Protein AF-A0A968X5B7-F1 (afdb_monomer)

Structure (mmCIF, N/CA/C/O backbone):
data_AF-A0A968X5B7-F1
#
_entry.id   AF-A0A968X5B7-F1
#
loop_
_atom_site.group_PDB
_atom_site.id
_atom_site.type_symbol
_atom_site.label_atom_id
_atom_site.label_alt_id
_atom_site.label_comp_id
_atom_site.label_asym_id
_atom_site.label_entity_id
_atom_site.label_seq_id
_atom_site.pdbx_PDB_ins_code
_atom_site.Cartn_x
_atom_site.Cartn_y
_atom_site.Cartn_z
_atom_site.occupancy
_atom_site.B_iso_or_equiv
_atom_site.auth_seq_id
_atom_site.auth_comp_id
_atom_site.auth_asym_id
_atom_site.auth_atom_id
_atom_site.pdbx_PDB_model_num
ATOM 1 N N . MET A 1 1 ? -40.288 17.376 30.573 1.00 52.19 1 MET A N 1
ATOM 2 C CA . MET A 1 1 ? -39.671 16.621 29.461 1.00 52.19 1 MET A CA 1
ATOM 3 C C . MET A 1 1 ? -39.099 15.339 30.041 1.00 52.19 1 MET A C 1
ATOM 5 O O . MET A 1 1 ? -38.470 15.444 31.090 1.00 52.19 1 MET A O 1
ATOM 9 N N . PRO A 1 2 ? -39.352 14.155 29.459 1.00 56.12 2 PRO A N 1
ATOM 10 C CA . PRO A 1 2 ? -38.734 12.926 29.944 1.00 56.12 2 PRO A CA 1
ATOM 11 C C . PRO A 1 2 ? -37.211 13.054 29.821 1.00 56.12 2 PRO A C 1
ATOM 13 O O . PRO A 1 2 ? -36.697 13.477 28.786 1.00 56.12 2 PRO A O 1
ATOM 16 N N . THR A 1 3 ? -36.492 12.759 30.900 1.00 62.78 3 THR A N 1
ATOM 17 C CA . THR A 1 3 ? -35.029 12.709 30.896 1.00 62.78 3 THR A CA 1
ATOM 18 C C . THR A 1 3 ? -34.593 11.556 30.004 1.00 62.78 3 THR A C 1
ATOM 20 O O . THR A 1 3 ? -34.987 10.417 30.261 1.00 62.78 3 THR A O 1
ATOM 23 N N . MET A 1 4 ? -33.805 11.836 28.963 1.00 72.44 4 MET A N 1
ATOM 24 C CA . MET A 1 4 ? -33.223 10.772 28.147 1.00 72.44 4 MET A CA 1
ATOM 25 C C . MET A 1 4 ? -32.357 9.863 29.032 1.00 72.44 4 MET A C 1
ATOM 27 O O . MET A 1 4 ? -31.651 10.370 29.913 1.00 72.44 4 MET A O 1
ATOM 31 N N . PRO A 1 5 ? -32.429 8.533 28.848 1.00 84.38 5 PRO A N 1
ATOM 32 C CA . PRO A 1 5 ? -31.590 7.609 29.592 1.00 84.38 5 PRO A CA 1
ATOM 33 C C . PRO A 1 5 ? -30.115 7.934 29.340 1.00 84.38 5 PRO A C 1
ATOM 35 O O . PRO A 1 5 ? -29.692 8.207 28.211 1.00 84.38 5 PRO A O 1
ATOM 38 N N . LYS A 1 6 ? -29.345 7.955 30.430 1.00 92.00 6 LYS A N 1
ATOM 39 C CA . LYS A 1 6 ? -27.908 8.213 30.410 1.00 92.00 6 LYS A CA 1
ATOM 40 C C . LYS A 1 6 ? -27.149 6.932 30.679 1.00 92.00 6 LYS A C 1
ATOM 42 O O . LYS A 1 6 ? -27.431 6.234 31.650 1.00 92.00 6 LYS A O 1
ATOM 47 N N . SER A 1 7 ? -26.126 6.699 29.873 1.00 94.12 7 SER A N 1
ATOM 48 C CA . SER A 1 7 ? -25.264 5.529 29.966 1.00 94.12 7 SER A CA 1
ATOM 49 C C . SER A 1 7 ? -23.800 5.952 30.046 1.00 94.12 7 SER A C 1
ATOM 51 O O . SER A 1 7 ? -23.413 7.046 29.627 1.00 94.12 7 SER A O 1
ATOM 53 N N . ARG A 1 8 ? -22.970 5.098 30.650 1.00 96.69 8 ARG A N 1
ATOM 54 C CA . ARG A 1 8 ? -21.526 5.342 30.746 1.00 96.69 8 ARG A CA 1
ATOM 55 C C . ARG A 1 8 ? -20.895 5.273 29.361 1.00 96.69 8 ARG A C 1
ATOM 57 O O . ARG A 1 8 ? -21.259 4.401 28.575 1.00 96.69 8 ARG A O 1
ATOM 64 N N . LEU A 1 9 ? -19.914 6.133 29.094 1.00 96.62 9 LEU A N 1
ATOM 65 C CA . LEU A 1 9 ? -19.218 6.167 27.808 1.00 96.62 9 LEU A CA 1
ATOM 66 C C . LEU A 1 9 ? -18.618 4.803 27.425 1.00 96.62 9 LEU A C 1
ATOM 68 O O . LEU A 1 9 ? -18.789 4.375 26.288 1.00 96.62 9 LEU A O 1
ATOM 72 N N . ASP A 1 10 ? -17.984 4.094 28.367 1.00 96.38 10 ASP A N 1
ATOM 73 C CA . ASP A 1 10 ? -17.425 2.755 28.123 1.00 96.38 10 ASP A CA 1
ATOM 74 C C . ASP A 1 10 ? -18.477 1.722 27.693 1.00 96.38 10 ASP A C 1
ATOM 76 O O . ASP A 1 10 ? -18.207 0.903 26.819 1.00 96.38 10 ASP A O 1
ATOM 80 N N . LEU A 1 11 ? -19.683 1.783 28.259 1.00 96.56 11 LEU A N 1
ATOM 81 C CA . LEU A 1 11 ? -20.798 0.920 27.867 1.00 96.56 11 LEU A CA 1
ATOM 82 C C . LEU A 1 11 ? -21.433 1.357 26.544 1.00 96.56 11 LEU A C 1
ATOM 84 O O . LEU A 1 11 ? -21.789 0.495 25.749 1.00 96.56 11 LEU A O 1
ATOM 88 N N . LEU A 1 12 ? -21.529 2.667 26.287 1.00 96.00 12 LEU A N 1
ATOM 89 C CA . LEU A 1 12 ? -22.032 3.209 25.020 1.00 96.00 12 LEU A CA 1
ATOM 90 C C . LEU A 1 12 ? -21.152 2.808 23.832 1.00 96.00 12 LEU A C 1
ATOM 92 O O . LEU A 1 12 ? -21.671 2.491 22.768 1.00 96.00 12 LEU A O 1
ATOM 96 N N . LEU A 1 13 ? -19.827 2.795 24.003 1.00 93.88 13 LEU A N 1
ATOM 97 C CA . LEU A 1 13 ? -18.901 2.337 22.964 1.00 93.88 13 LEU A CA 1
ATOM 98 C C . LEU A 1 13 ? -19.135 0.863 22.609 1.00 93.88 13 LEU A C 1
ATOM 100 O O . LEU A 1 13 ? -19.155 0.519 21.433 1.00 93.88 13 LEU A O 1
ATOM 104 N N . VAL A 1 14 ? -19.360 0.004 23.605 1.00 94.31 14 VAL A N 1
ATOM 105 C CA . VAL A 1 14 ? -19.620 -1.427 23.377 1.00 94.31 14 VAL A CA 1
ATOM 106 C C . VAL A 1 14 ? -21.015 -1.656 22.796 1.00 94.31 14 VAL A C 1
ATOM 108 O O . VAL A 1 14 ? -21.154 -2.370 21.807 1.00 94.31 14 VAL A O 1
ATOM 111 N N . SER A 1 15 ? -22.054 -1.029 23.360 1.00 93.94 15 SER A N 1
ATOM 112 C CA . SER A 1 15 ? -23.438 -1.221 22.902 1.00 93.94 15 SER A CA 1
ATOM 113 C C . SER A 1 15 ? -23.660 -0.730 21.472 1.00 93.94 15 SER A C 1
ATOM 115 O O . SER A 1 15 ? -24.491 -1.283 20.757 1.00 93.94 15 SER A O 1
ATOM 117 N N . ARG A 1 16 ? -22.882 0.268 21.034 1.00 92.50 16 ARG A N 1
ATOM 118 C CA . ARG A 1 16 ? -22.879 0.784 19.659 1.00 92.50 16 ARG A CA 1
ATOM 119 C C . ARG A 1 16 ? -21.836 0.131 18.751 1.00 92.50 16 ARG A C 1
ATOM 121 O O . ARG A 1 16 ? -21.616 0.632 17.654 1.00 92.50 16 ARG A O 1
ATOM 128 N N . GLN A 1 17 ? -21.179 -0.943 19.197 1.00 88.25 17 GLN A N 1
ATOM 129 C CA . GLN A 1 17 ? -20.166 -1.674 18.419 1.00 88.25 17 GLN A CA 1
ATOM 130 C C . GLN A 1 17 ? -18.975 -0.800 17.968 1.00 88.25 17 GLN A C 1
ATOM 132 O O . GLN A 1 17 ? -18.297 -1.099 16.992 1.00 88.25 17 GLN A O 1
ATOM 137 N N . LEU A 1 18 ? -18.695 0.280 18.701 1.00 87.31 18 LEU A N 1
ATOM 138 C CA . LEU A 1 18 ? -17.524 1.143 18.511 1.00 87.31 18 LEU A CA 1
ATOM 139 C C . LEU A 1 18 ? -16.286 0.616 19.261 1.00 87.31 18 LEU A C 1
ATOM 141 O O . LEU A 1 18 ? -15.184 1.130 19.080 1.00 87.31 18 LEU A O 1
ATOM 145 N N . ALA A 1 19 ? -16.466 -0.389 20.122 1.00 87.25 19 ALA A N 1
ATOM 146 C CA . ALA A 1 19 ? -15.410 -1.113 20.815 1.00 87.25 19 ALA A CA 1
ATOM 147 C C . ALA A 1 19 ? -15.814 -2.581 21.025 1.00 87.25 19 ALA A C 1
ATOM 149 O O . ALA A 1 19 ? -16.956 -2.866 21.374 1.00 87.25 19 ALA A O 1
ATOM 150 N N . GLU A 1 20 ? -14.861 -3.502 20.871 1.00 78.56 20 GLU A N 1
ATOM 151 C CA . GLU A 1 20 ? -15.096 -4.955 20.962 1.00 78.56 20 GLU A CA 1
ATOM 152 C C . GLU A 1 20 ? -15.374 -5.445 22.390 1.00 78.56 20 GLU A C 1
ATOM 154 O O . GLU A 1 20 ? -16.012 -6.471 22.607 1.00 78.56 20 GLU A O 1
ATOM 159 N N . SER A 1 21 ? -14.880 -4.716 23.389 1.00 90.62 21 SER A N 1
ATOM 160 C CA . SER A 1 21 ? -15.082 -5.032 24.798 1.00 90.62 21 SER A CA 1
ATOM 161 C C . SER A 1 21 ? -15.040 -3.769 25.645 1.00 90.62 21 SER A C 1
ATOM 163 O O . SER A 1 21 ? -14.543 -2.719 25.224 1.00 90.62 21 SER A O 1
ATOM 165 N N . ARG A 1 22 ? -15.535 -3.872 26.881 1.00 94.62 22 ARG A N 1
ATOM 166 C CA . ARG A 1 22 ? -15.502 -2.753 27.828 1.00 94.62 22 ARG A CA 1
ATOM 167 C C . ARG A 1 22 ? -14.069 -2.321 28.148 1.00 94.62 22 ARG A C 1
ATOM 169 O O . ARG A 1 22 ? -13.808 -1.125 28.235 1.00 94.62 22 ARG A O 1
ATOM 176 N N . ASP A 1 23 ? -13.141 -3.264 28.279 1.00 92.69 23 ASP A N 1
ATOM 177 C CA . ASP A 1 23 ? -11.732 -2.961 28.558 1.00 92.69 23 ASP A CA 1
ATOM 178 C C . ASP A 1 23 ? -11.063 -2.257 27.373 1.00 92.69 23 ASP A C 1
ATOM 180 O O . ASP A 1 23 ? -10.303 -1.302 27.560 1.00 92.69 23 ASP A O 1
ATOM 184 N N . TRP A 1 24 ? -11.402 -2.669 26.147 1.00 84.12 24 TRP A N 1
ATOM 185 C CA . TRP A 1 24 ? -10.972 -1.980 24.933 1.00 84.12 24 TRP A CA 1
ATOM 186 C C . TRP A 1 24 ? -11.520 -0.550 24.876 1.00 84.12 24 TRP A C 1
ATOM 188 O O . TRP A 1 24 ? -10.755 0.397 24.706 1.00 84.12 24 TRP A O 1
ATOM 198 N N . ALA A 1 25 ? -12.817 -0.365 25.143 1.00 92.44 25 ALA A N 1
ATOM 199 C CA . ALA A 1 25 ? -13.438 0.956 25.221 1.00 92.44 25 ALA A CA 1
ATOM 200 C C . ALA A 1 25 ? -12.727 1.868 26.234 1.00 92.44 25 ALA A C 1
ATOM 202 O O . ALA A 1 25 ? -12.410 3.018 25.933 1.00 92.44 25 ALA A O 1
ATOM 203 N N . GLN A 1 26 ? -12.418 1.358 27.430 1.00 95.25 26 GLN A N 1
ATOM 204 C CA . GLN A 1 26 ? -11.699 2.124 28.450 1.00 95.25 26 GLN A CA 1
ATOM 205 C C . GLN A 1 26 ? -10.288 2.525 28.006 1.00 95.25 26 GLN A C 1
ATOM 207 O O . GLN A 1 26 ? -9.854 3.631 28.337 1.00 95.25 26 GLN A O 1
ATOM 212 N N . ARG A 1 27 ? -9.583 1.660 27.265 1.00 89.50 27 ARG A N 1
ATOM 213 C CA . ARG A 1 27 ? -8.279 1.982 26.667 1.00 89.50 27 ARG A CA 1
ATOM 214 C C . ARG A 1 27 ? -8.387 3.130 25.669 1.00 89.50 27 ARG A C 1
ATOM 216 O O . ARG A 1 27 ? -7.672 4.110 25.845 1.00 89.50 27 ARG A O 1
ATOM 223 N N . LEU A 1 28 ? -9.311 3.048 24.710 1.00 89.75 28 LEU A N 1
ATOM 224 C CA . LEU A 1 28 ? -9.528 4.086 23.691 1.00 89.75 28 LEU A CA 1
ATOM 225 C C . LEU A 1 28 ? -9.823 5.454 24.331 1.00 89.75 28 LEU A C 1
ATOM 227 O O . LEU A 1 28 ? -9.230 6.472 23.978 1.00 89.75 28 LEU A O 1
ATOM 231 N N . ILE A 1 29 ? -10.705 5.479 25.335 1.00 94.25 29 ILE A N 1
ATOM 232 C CA . ILE A 1 29 ? -11.063 6.707 26.063 1.00 94.25 29 ILE A CA 1
ATOM 233 C C . ILE A 1 29 ? -9.835 7.298 26.767 1.00 94.25 29 ILE A C 1
ATOM 235 O O . ILE A 1 29 ? -9.563 8.490 26.658 1.00 94.25 29 ILE A O 1
ATOM 239 N N . ARG A 1 30 ? -9.066 6.469 27.484 1.00 92.75 30 ARG A N 1
ATOM 240 C CA . ARG A 1 30 ? -7.861 6.919 28.204 1.00 92.75 30 ARG A CA 1
ATOM 241 C C . ARG A 1 30 ? -6.737 7.350 27.261 1.00 92.75 30 ARG A C 1
ATOM 243 O O . ARG A 1 30 ? -5.955 8.217 27.635 1.00 92.75 30 ARG A O 1
ATOM 250 N N . ALA A 1 31 ? -6.674 6.774 26.063 1.00 88.38 31 ALA A N 1
ATOM 251 C CA . ALA A 1 31 ? -5.742 7.159 25.008 1.00 88.38 31 ALA A CA 1
ATOM 252 C C . ALA A 1 31 ? -6.123 8.486 24.322 1.00 88.38 31 ALA A C 1
ATOM 254 O O . ALA A 1 31 ? -5.361 8.993 23.505 1.00 88.38 31 ALA A O 1
ATOM 255 N N . GLY A 1 32 ? -7.281 9.074 24.654 1.00 90.44 32 GLY A N 1
ATOM 256 C CA . GLY A 1 32 ? -7.770 10.297 24.013 1.00 90.44 32 GLY A CA 1
ATOM 257 C C . GLY A 1 32 ? -8.309 10.068 22.599 1.00 90.44 32 GLY A C 1
ATOM 258 O O . GLY A 1 32 ? -8.496 11.021 21.844 1.00 90.44 32 GLY A O 1
ATOM 259 N N . GLU A 1 33 ? -8.582 8.813 22.245 1.00 91.44 33 GLU A N 1
ATOM 260 C CA . GLU A 1 33 ? -9.067 8.409 20.925 1.00 91.44 33 GLU A CA 1
ATOM 261 C C . GLU A 1 33 ? -10.587 8.557 20.801 1.00 91.44 33 GLU A C 1
ATOM 263 O O . GLU A 1 33 ? -11.127 8.455 19.709 1.00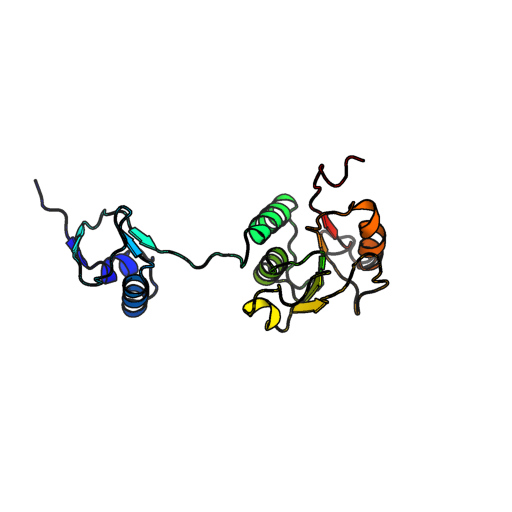 91.44 33 GLU A O 1
ATOM 268 N N . VAL A 1 34 ? -11.304 8.845 21.890 1.00 94.06 34 VAL A N 1
ATOM 269 C CA . VAL A 1 34 ? -12.763 9.016 21.868 1.00 94.06 34 VAL A CA 1
ATOM 270 C C . VAL A 1 34 ? -13.142 10.485 22.006 1.00 94.06 34 VAL A C 1
ATOM 272 O O . VAL A 1 34 ? -12.778 11.156 22.977 1.00 94.06 34 VAL A O 1
ATOM 275 N N . ARG A 1 35 ? -13.937 10.975 21.051 1.00 94.81 35 ARG A N 1
ATOM 276 C CA . ARG A 1 35 ? -14.576 12.291 21.085 1.00 94.81 35 ARG A CA 1
ATOM 277 C C . ARG A 1 35 ? -16.080 12.153 21.257 1.00 94.81 35 ARG A C 1
ATOM 279 O O . ARG A 1 35 ? -16.707 11.341 20.586 1.00 94.81 35 ARG A O 1
ATOM 286 N N . VAL A 1 36 ? -16.657 12.980 22.119 1.00 94.62 36 VAL A N 1
ATOM 287 C CA . VAL A 1 36 ? -18.106 13.102 22.298 1.00 94.62 36 VAL A CA 1
ATOM 288 C C . VAL A 1 36 ? -18.492 14.543 21.995 1.00 94.62 36 VAL A C 1
ATOM 290 O O . VAL A 1 36 ? -17.935 15.459 22.602 1.00 94.62 36 VAL A O 1
ATOM 293 N N . SER A 1 37 ? -19.376 14.751 21.016 1.00 91.94 37 SER A N 1
ATOM 294 C CA . SER A 1 37 ? -19.739 16.089 20.508 1.00 91.94 37 SER A CA 1
ATOM 295 C C . SER A 1 37 ? -18.511 16.973 20.215 1.00 91.94 37 SER A C 1
ATOM 297 O O . SER A 1 37 ? -18.421 18.123 20.643 1.00 91.94 37 SER A O 1
ATOM 299 N N . GLY A 1 38 ? -17.508 16.397 19.545 1.00 88.88 38 GLY A N 1
ATOM 300 C CA . GLY A 1 38 ? -16.267 17.081 19.165 1.00 88.88 38 GLY A CA 1
ATOM 301 C C . GLY A 1 38 ? -15.210 17.234 20.270 1.00 88.88 38 GLY A C 1
ATOM 302 O O . GLY A 1 38 ? -14.078 17.601 19.959 1.00 88.88 38 GLY A O 1
ATOM 303 N N . GLN A 1 39 ? -15.510 16.908 21.532 1.00 92.56 39 GLN A N 1
ATOM 304 C CA . GLN A 1 39 ? -14.559 17.026 22.645 1.00 92.56 39 GLN A CA 1
ATOM 305 C C . GLN A 1 39 ? -13.933 15.684 23.016 1.00 92.56 39 GLN A C 1
ATOM 307 O O . GLN A 1 39 ? -14.641 14.693 23.170 1.00 92.56 39 GLN A O 1
ATOM 312 N N . VAL A 1 40 ? -12.614 15.655 23.220 1.00 93.81 40 VAL A N 1
ATOM 313 C CA . VAL A 1 40 ? -11.914 14.467 23.734 1.00 93.81 40 VAL A CA 1
ATOM 314 C C . VAL A 1 40 ? -12.338 14.211 25.180 1.00 93.81 40 VAL A C 1
ATOM 316 O O . VAL A 1 40 ? -12.263 15.106 26.024 1.00 93.81 40 VAL A O 1
ATOM 319 N N . ILE A 1 41 ? -12.772 12.986 25.478 1.00 95.06 41 ILE A N 1
ATOM 320 C CA . ILE A 1 41 ? -13.199 12.582 26.821 1.00 95.06 41 ILE A CA 1
ATOM 321 C C . ILE A 1 41 ? -12.191 11.592 27.396 1.00 95.06 41 ILE A C 1
ATOM 323 O O . ILE A 1 41 ? -11.916 10.575 26.779 1.00 95.06 41 ILE A O 1
ATOM 327 N N . ALA A 1 42 ? -11.692 11.855 28.606 1.00 92.44 42 ALA A N 1
ATOM 328 C CA . ALA A 1 42 ? -10.714 10.997 29.289 1.00 92.44 42 ALA A CA 1
ATOM 329 C C . ALA A 1 42 ? -11.320 10.108 30.397 1.00 92.44 42 ALA A C 1
ATOM 331 O O . ALA A 1 42 ? -10.612 9.328 31.031 1.00 92.44 42 ALA A O 1
ATOM 332 N N . GLN A 1 43 ? -12.624 10.235 30.673 1.00 96.50 43 GLN A N 1
ATOM 333 C CA . GLN A 1 43 ? -13.310 9.552 31.777 1.00 96.50 43 GLN A CA 1
ATOM 334 C C . GLN A 1 43 ? -14.268 8.467 31.259 1.00 96.50 43 GLN A C 1
ATOM 336 O O . GLN A 1 43 ? -15.374 8.797 30.827 1.00 96.50 43 GLN A O 1
ATOM 341 N N . PRO A 1 44 ? -13.918 7.169 31.364 1.00 94.94 44 PRO A N 1
ATOM 342 C CA . PRO A 1 44 ? -14.758 6.091 30.841 1.00 94.94 44 PRO A CA 1
ATOM 343 C C . PRO A 1 44 ? -16.138 5.972 31.488 1.00 94.94 44 PRO A C 1
ATOM 345 O O . PRO A 1 44 ? -17.105 5.577 30.847 1.00 94.94 44 PRO A O 1
ATOM 348 N N . ALA A 1 45 ? -16.226 6.326 32.770 1.00 96.19 45 ALA A N 1
ATOM 349 C CA . ALA A 1 45 ? -17.453 6.268 33.554 1.00 96.19 45 ALA A CA 1
ATOM 350 C C . ALA A 1 45 ? -18.369 7.488 33.369 1.00 96.19 45 ALA A C 1
ATOM 352 O O . ALA A 1 45 ? -19.435 7.530 33.982 1.00 96.19 45 ALA A O 1
ATOM 353 N N . LYS A 1 46 ? -17.957 8.492 32.582 1.00 96.62 46 LYS A N 1
ATOM 354 C CA . LYS A 1 46 ? -18.748 9.709 32.387 1.00 96.62 46 LYS A CA 1
ATOM 355 C C . LYS A 1 46 ? -20.059 9.359 31.681 1.00 96.62 46 LYS A C 1
ATOM 357 O O . LYS A 1 46 ? -20.066 8.583 30.725 1.00 96.62 46 LYS A O 1
ATOM 362 N N . LEU A 1 47 ? -21.155 9.903 32.202 1.00 96.25 47 LEU A N 1
ATOM 363 C CA . LEU A 1 47 ? -22.505 9.644 31.718 1.00 96.25 47 LEU A CA 1
ATOM 364 C C . LEU A 1 47 ? -22.850 10.583 30.564 1.00 96.25 47 LEU A C 1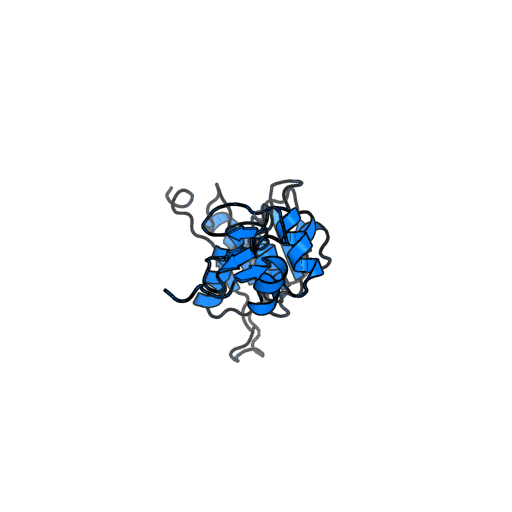
ATOM 366 O O . LEU A 1 47 ? -22.669 11.797 30.682 1.00 96.25 47 LEU A O 1
ATOM 370 N N . PHE A 1 48 ? -23.397 10.018 29.494 1.00 95.19 48 PHE A N 1
ATOM 371 C CA . PHE A 1 48 ? -23.919 10.756 28.350 1.00 95.19 48 PHE A CA 1
ATOM 372 C C . PHE A 1 48 ? -25.289 10.221 27.945 1.00 95.19 48 PHE A C 1
ATOM 374 O O . PHE A 1 48 ? -25.626 9.079 28.257 1.00 95.19 48 PHE A O 1
ATOM 381 N N . ASP A 1 49 ? -26.063 11.050 27.250 1.00 94.50 49 ASP A N 1
ATOM 382 C CA . ASP A 1 49 ? -27.340 10.632 26.677 1.00 94.50 49 ASP A CA 1
ATOM 383 C C . ASP A 1 49 ? -27.113 9.547 25.613 1.00 94.50 49 ASP A C 1
ATOM 385 O O . ASP A 1 49 ? -26.154 9.606 24.838 1.00 94.50 49 ASP A O 1
ATOM 389 N N . GLU A 1 50 ? -28.011 8.566 25.536 1.00 89.75 50 GLU A N 1
ATOM 390 C CA . GLU A 1 50 ? -27.894 7.448 24.587 1.00 89.75 50 GLU A CA 1
ATOM 391 C C . GLU A 1 50 ? -27.893 7.859 23.111 1.00 89.75 50 GLU A C 1
ATOM 393 O O . GLU A 1 50 ? -27.443 7.074 22.280 1.00 89.75 50 GLU A O 1
ATOM 398 N N . GLY A 1 51 ? -28.326 9.078 22.779 1.00 87.88 51 GLY A N 1
ATOM 399 C CA . GLY A 1 51 ? -28.275 9.648 21.428 1.00 87.88 51 GLY A CA 1
ATOM 400 C C . GLY A 1 51 ? -27.050 10.523 21.135 1.00 87.88 51 GLY A C 1
ATOM 401 O O . GLY A 1 51 ? -26.955 11.059 20.037 1.00 87.88 51 GLY A O 1
ATOM 402 N N . VAL A 1 52 ? -26.121 10.706 22.086 1.00 94.31 52 VAL A N 1
ATOM 403 C CA . VAL A 1 52 ? -24.980 11.620 21.893 1.00 94.31 52 VAL A CA 1
ATOM 404 C C . VAL A 1 52 ? -24.092 11.172 20.727 1.00 94.31 52 VAL A C 1
ATOM 406 O O . VAL A 1 52 ? -23.869 9.974 20.546 1.00 94.31 52 VAL A O 1
ATOM 409 N N . GLU A 1 53 ? -23.544 12.111 19.961 1.00 93.31 53 GLU A N 1
ATOM 410 C CA . GLU A 1 53 ? -22.558 11.816 18.918 1.00 93.31 53 GLU A CA 1
ATOM 411 C C . GLU A 1 53 ? -21.230 11.363 19.546 1.00 93.31 53 GLU A C 1
ATOM 413 O O . GLU A 1 53 ? -20.655 12.072 20.376 1.00 93.31 53 GLU A O 1
ATOM 418 N N . ILE A 1 54 ? -20.740 10.188 19.139 1.00 94.25 54 ILE A N 1
ATOM 419 C CA . ILE A 1 54 ? -19.469 9.608 19.592 1.00 94.25 54 ILE A CA 1
ATOM 420 C C . ILE A 1 54 ? -18.632 9.272 18.361 1.00 94.25 54 ILE A C 1
ATOM 422 O O . ILE A 1 54 ? -19.103 8.572 17.469 1.00 94.25 54 ILE A O 1
ATOM 426 N N . VAL A 1 55 ? -17.381 9.726 18.348 1.00 92.00 55 VAL A N 1
ATOM 427 C CA . VAL A 1 55 ? -16.388 9.409 17.318 1.00 92.00 55 VAL A CA 1
ATOM 428 C C . VAL A 1 55 ? -15.201 8.731 17.987 1.00 92.00 55 VAL A C 1
ATOM 430 O O . VAL A 1 55 ? -14.626 9.274 18.929 1.00 92.00 55 VAL A O 1
ATOM 433 N N . VAL A 1 56 ? -14.822 7.555 17.494 1.00 89.12 56 VAL A N 1
ATOM 434 C CA . VAL A 1 56 ? -13.596 6.855 17.897 1.00 89.12 56 VAL A CA 1
ATOM 435 C C . VAL A 1 56 ? -12.559 7.053 16.802 1.00 89.12 56 VAL A C 1
ATOM 437 O O . VAL A 1 56 ? -12.833 6.790 15.633 1.00 89.12 56 VAL A O 1
ATOM 440 N N . ALA A 1 57 ? -11.375 7.527 17.169 1.00 82.56 57 ALA A N 1
ATOM 441 C CA . ALA A 1 57 ? -10.228 7.595 16.288 1.00 82.56 57 ALA A CA 1
ATOM 442 C C . ALA A 1 57 ? -9.821 6.163 15.943 1.00 82.56 57 ALA A C 1
ATOM 444 O O . ALA A 1 57 ? -9.279 5.438 16.770 1.00 82.56 57 ALA A O 1
ATOM 445 N N . GLN A 1 58 ? -10.134 5.738 14.724 1.00 71.12 58 GLN A N 1
ATOM 446 C CA . GLN A 1 58 ? -9.633 4.475 14.211 1.00 71.12 58 GLN A CA 1
ATOM 447 C C . GLN A 1 58 ? -8.208 4.678 13.692 1.00 71.12 58 GLN A C 1
ATOM 449 O O . GLN A 1 58 ? -7.909 5.746 13.137 1.00 71.12 58 GLN A O 1
ATOM 454 N N . PRO A 1 59 ? -7.325 3.674 13.835 1.00 69.06 59 PRO A N 1
ATOM 455 C CA . PRO A 1 59 ? -6.058 3.701 13.129 1.00 69.06 59 PRO A CA 1
ATOM 456 C C . PRO A 1 59 ? -6.336 3.883 11.629 1.00 69.06 59 PRO A C 1
ATOM 458 O O . PRO A 1 59 ? -7.299 3.313 11.105 1.00 69.06 59 PRO A O 1
ATOM 461 N N . PRO A 1 60 ? -5.537 4.700 10.926 1.00 78.00 60 PRO A N 1
ATOM 462 C CA . PRO A 1 60 ? -5.741 4.907 9.505 1.00 78.00 60 PRO A CA 1
ATOM 463 C C . PRO A 1 60 ? -5.652 3.560 8.783 1.00 78.00 60 PRO A C 1
ATOM 465 O O . PRO A 1 60 ? -4.736 2.778 9.038 1.00 78.00 60 PRO A O 1
ATOM 468 N N . LYS A 1 61 ? -6.603 3.307 7.875 1.00 88.12 61 LYS A N 1
ATOM 469 C CA . LYS A 1 61 ? -6.673 2.063 7.093 1.00 88.12 61 LYS A CA 1
ATOM 470 C C . LYS A 1 61 ? -5.341 1.737 6.418 1.00 88.12 61 LYS A C 1
ATOM 472 O O . LYS A 1 61 ? -4.933 0.585 6.416 1.00 88.1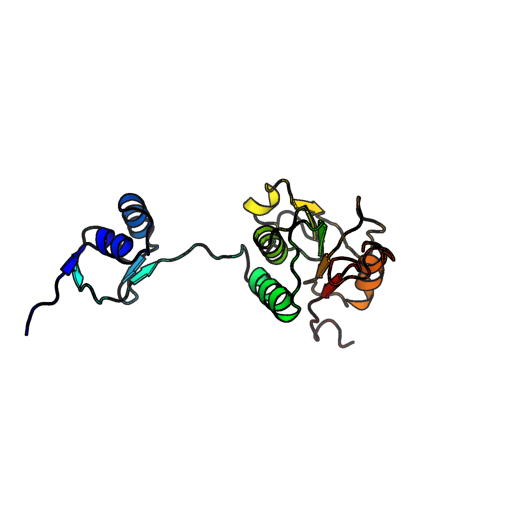2 61 L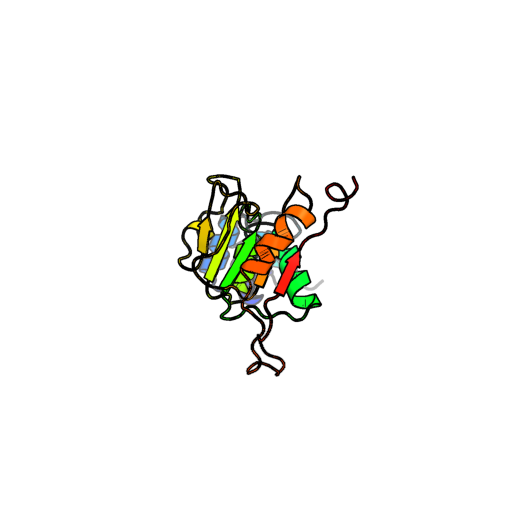YS A O 1
ATOM 477 N N . TYR A 1 62 ? -4.657 2.755 5.898 1.00 94.69 62 TYR A N 1
ATOM 478 C CA . TYR A 1 62 ? -3.358 2.630 5.244 1.00 94.69 62 TYR A CA 1
ATOM 479 C C . TYR A 1 62 ? -2.300 3.489 5.938 1.00 94.69 62 TYR A C 1
ATOM 481 O O . TYR A 1 62 ? -2.608 4.582 6.420 1.00 94.69 62 TYR A O 1
ATOM 489 N N . VAL A 1 63 ? -1.033 3.061 5.901 1.00 90.50 63 VAL A N 1
ATOM 490 C CA . VAL A 1 63 ? 0.107 3.835 6.447 1.00 90.50 63 VAL A CA 1
ATOM 491 C C . VAL A 1 63 ? 0.282 5.224 5.816 1.00 90.50 63 VAL A C 1
ATOM 493 O O . VAL A 1 63 ? 0.960 6.084 6.376 1.00 90.50 63 VAL A O 1
ATOM 496 N N . SER A 1 64 ? -0.307 5.468 4.642 1.00 90.88 64 SER A N 1
ATOM 497 C CA . SER A 1 64 ? -0.354 6.791 4.022 1.00 90.88 64 SER A CA 1
ATOM 498 C C . SER A 1 64 ? -1.601 6.969 3.159 1.00 90.88 64 SER A C 1
ATOM 500 O O . SER A 1 64 ? -2.234 6.005 2.727 1.00 90.88 64 SER A O 1
ATOM 502 N N . ARG A 1 65 ? -1.922 8.229 2.831 1.00 87.88 65 ARG A N 1
ATOM 503 C CA . ARG A 1 65 ? -3.036 8.573 1.928 1.00 87.88 65 ARG A CA 1
ATOM 504 C C . ARG A 1 65 ? -2.900 7.959 0.531 1.00 87.88 65 ARG A C 1
ATOM 506 O O . ARG A 1 65 ? -3.900 7.858 -0.170 1.00 87.88 65 ARG A O 1
ATOM 513 N N . GLY A 1 66 ? -1.691 7.545 0.135 1.00 91.19 66 GLY A N 1
ATOM 514 C CA . GLY A 1 66 ? -1.459 6.839 -1.123 1.00 91.19 66 GLY A CA 1
ATOM 515 C C . GLY A 1 66 ? -2.329 5.588 -1.250 1.00 91.19 66 GLY A C 1
ATOM 516 O O . GLY A 1 66 ? -2.908 5.376 -2.307 1.00 91.19 66 GLY A O 1
ATOM 517 N N . GLY A 1 67 ? -2.527 4.826 -0.169 1.00 95.69 67 GLY A N 1
ATOM 518 C CA . GLY A 1 67 ? -3.305 3.582 -0.226 1.00 95.69 67 GLY A CA 1
ATOM 519 C C . GLY A 1 67 ? -4.736 3.765 -0.738 1.00 95.69 67 GLY A C 1
ATOM 520 O O . GLY A 1 67 ? -5.212 2.946 -1.515 1.00 95.69 67 GLY A O 1
ATOM 521 N N . PHE A 1 68 ? -5.386 4.890 -0.422 1.00 95.56 68 PHE A N 1
ATOM 522 C CA . PHE A 1 68 ? -6.728 5.193 -0.934 1.00 95.56 68 PHE A CA 1
ATOM 523 C C . PHE A 1 68 ? -6.759 5.452 -2.445 1.00 95.56 68 PHE A C 1
ATOM 525 O O . PHE A 1 68 ? -7.766 5.169 -3.086 1.00 95.56 68 PHE A O 1
ATOM 532 N N . LYS A 1 69 ? -5.668 5.969 -3.030 1.00 96.12 69 LYS A N 1
ATOM 533 C CA . LYS A 1 69 ? -5.585 6.153 -4.487 1.00 96.12 69 LYS A CA 1
ATOM 534 C C . LYS A 1 69 ? -5.563 4.801 -5.194 1.00 96.12 69 LYS A C 1
ATOM 536 O O . LYS A 1 69 ? -6.266 4.624 -6.182 1.00 96.12 69 LYS A O 1
ATOM 541 N N . LEU A 1 70 ? -4.748 3.871 -4.688 1.00 98.00 70 LEU A N 1
ATOM 542 C CA . LEU A 1 70 ? -4.642 2.542 -5.276 1.00 98.00 70 LEU A CA 1
ATOM 543 C C . LEU A 1 70 ? -5.924 1.741 -5.060 1.00 98.00 70 LEU A C 1
ATOM 545 O O . LEU A 1 70 ? -6.398 1.122 -5.999 1.00 98.00 70 LEU A O 1
ATOM 549 N N . GLU A 1 71 ? -6.516 1.811 -3.870 1.00 97.69 71 GLU A N 1
ATOM 550 C CA . GLU A 1 71 ? -7.825 1.216 -3.589 1.00 97.69 71 GLU A CA 1
ATOM 551 C C . GLU A 1 71 ? -8.876 1.653 -4.614 1.00 97.69 71 GLU A C 1
ATOM 553 O O . GLU A 1 71 ? -9.487 0.804 -5.256 1.00 97.69 71 GLU A O 1
ATOM 558 N N . ALA A 1 72 ? -9.022 2.963 -4.831 1.00 97.06 72 ALA A N 1
ATOM 559 C CA . ALA A 1 72 ? -9.970 3.481 -5.810 1.00 97.06 72 ALA A CA 1
ATOM 560 C C . ALA A 1 72 ? -9.678 2.979 -7.235 1.00 97.06 72 ALA A C 1
ATOM 562 O O . ALA A 1 72 ? -10.610 2.701 -7.984 1.00 97.06 72 ALA A O 1
ATOM 563 N N . ALA A 1 73 ? -8.402 2.846 -7.613 1.00 94.75 73 ALA A N 1
ATOM 564 C CA . ALA A 1 73 ? -8.012 2.326 -8.921 1.00 94.75 73 ALA A CA 1
ATOM 565 C C . ALA A 1 73 ? -8.307 0.824 -9.072 1.00 94.75 73 ALA A C 1
ATOM 567 O O . ALA A 1 73 ? -8.842 0.415 -10.098 1.00 94.75 73 ALA A O 1
ATOM 568 N N . LEU A 1 74 ? -7.997 0.008 -8.060 1.00 94.06 74 LEU A N 1
ATOM 569 C CA . LEU A 1 74 ? -8.301 -1.427 -8.058 1.00 94.06 74 LEU A CA 1
ATOM 570 C C . LEU A 1 74 ? -9.808 -1.667 -8.177 1.00 94.06 74 LEU A C 1
ATOM 572 O O . LEU A 1 74 ? -10.232 -2.474 -9.002 1.00 94.06 74 LEU A O 1
ATOM 576 N N . ASP A 1 75 ? -10.607 -0.915 -7.416 1.00 94.06 75 ASP A N 1
ATOM 577 C CA . ASP A 1 75 ? -12.066 -1.015 -7.452 1.00 94.06 75 ASP A CA 1
ATOM 578 C C . ASP A 1 75 ? -12.623 -0.549 -8.812 1.00 94.06 75 ASP A C 1
ATOM 580 O O . ASP A 1 75 ? -13.451 -1.234 -9.409 1.00 94.06 75 ASP A O 1
ATOM 584 N N . ALA A 1 76 ? -12.138 0.577 -9.349 1.00 93.00 76 ALA A N 1
ATOM 585 C CA . ALA A 1 76 ? -12.602 1.114 -10.632 1.00 93.00 76 ALA A CA 1
ATOM 586 C C . ALA A 1 76 ? -12.239 0.227 -11.833 1.00 93.00 76 ALA A C 1
ATOM 588 O O . ALA A 1 76 ? -13.002 0.159 -12.797 1.00 93.00 76 ALA A O 1
ATOM 589 N 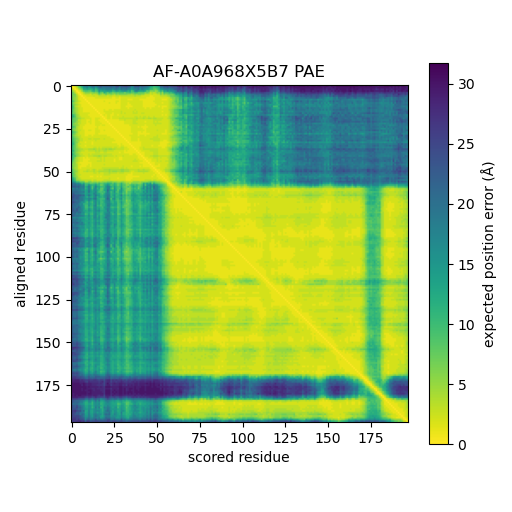N . PHE A 1 77 ? -11.086 -0.444 -11.788 1.00 88.56 77 PHE A N 1
ATOM 590 C CA . PHE A 1 77 ? -10.630 -1.342 -12.851 1.00 88.56 77 PHE A CA 1
ATOM 591 C C . PHE A 1 77 ? -11.026 -2.805 -12.625 1.00 88.56 77 PHE A C 1
ATOM 593 O O . PHE A 1 77 ? -10.679 -3.646 -13.451 1.00 88.56 77 PHE A O 1
ATOM 600 N N . ALA A 1 78 ? -11.744 -3.107 -11.537 1.00 90.50 78 ALA A N 1
ATOM 601 C CA . ALA A 1 78 ? -12.121 -4.462 -11.137 1.00 90.50 78 ALA A CA 1
ATOM 602 C C . ALA A 1 78 ? -10.919 -5.429 -11.075 1.00 90.50 78 ALA A C 1
ATOM 604 O O . ALA A 1 78 ? -10.990 -6.568 -11.535 1.00 90.50 78 ALA A O 1
ATOM 605 N N . ILE A 1 79 ? -9.798 -4.963 -10.515 1.00 88.94 79 ILE A N 1
ATOM 606 C CA . ILE A 1 79 ? -8.572 -5.753 -10.356 1.00 88.94 79 ILE A CA 1
ATOM 607 C C . ILE A 1 79 ? -8.521 -6.327 -8.940 1.00 88.94 79 ILE A C 1
ATOM 609 O O . ILE A 1 79 ? -8.454 -5.581 -7.963 1.00 88.94 79 ILE A O 1
ATOM 613 N N . ASP A 1 80 ? -8.478 -7.655 -8.840 1.00 91.94 80 ASP A N 1
ATOM 614 C CA . ASP A 1 80 ? -8.267 -8.381 -7.586 1.00 91.94 80 ASP A CA 1
ATOM 615 C C . ASP A 1 80 ? -6.835 -8.948 -7.526 1.00 91.94 80 ASP A C 1
ATOM 617 O O . ASP A 1 80 ? -6.538 -9.916 -8.228 1.00 91.94 80 ASP A O 1
ATOM 621 N N . PRO A 1 81 ? -5.930 -8.374 -6.706 1.00 94.00 81 PRO A N 1
ATOM 622 C CA . PRO A 1 81 ? -4.549 -8.834 -6.598 1.00 94.00 81 PRO A CA 1
ATOM 623 C C . PRO A 1 81 ? -4.377 -10.038 -5.657 1.00 94.00 81 PRO A C 1
ATOM 625 O O . PRO A 1 81 ? -3.244 -10.370 -5.292 1.00 94.00 81 PRO A O 1
ATOM 628 N N . THR A 1 82 ? -5.461 -10.681 -5.215 1.00 94.56 82 THR A N 1
ATOM 629 C CA . THR A 1 82 ? -5.393 -11.811 -4.285 1.00 94.56 82 THR A CA 1
ATOM 630 C C . THR A 1 82 ? -4.500 -12.931 -4.825 1.00 94.56 82 THR A C 1
ATOM 632 O O . THR A 1 82 ? -4.685 -13.446 -5.926 1.00 94.56 82 THR A O 1
ATOM 635 N N . GLY A 1 83 ? -3.503 -13.326 -4.030 1.00 93.88 83 GLY A N 1
ATOM 636 C CA . GLY A 1 83 ? -2.545 -14.372 -4.388 1.00 93.88 83 GLY A CA 1
ATOM 637 C C . GLY A 1 83 ? -1.456 -13.936 -5.375 1.00 93.88 83 GLY A C 1
ATOM 638 O O . GLY A 1 83 ? -0.583 -14.738 -5.700 1.00 93.88 83 GLY A O 1
ATOM 639 N N . TRP A 1 84 ? -1.461 -12.686 -5.845 1.00 94.38 84 TRP A N 1
ATOM 640 C CA . TRP A 1 84 ? -0.525 -12.228 -6.869 1.00 94.38 84 TRP A CA 1
ATOM 641 C C . TRP A 1 84 ? 0.817 -11.774 -6.297 1.00 94.38 84 TRP A C 1
ATOM 643 O O . TRP A 1 84 ? 0.917 -11.228 -5.194 1.00 94.38 84 TRP A O 1
ATOM 653 N N . VAL A 1 85 ? 1.856 -11.939 -7.113 1.00 96.25 85 VAL A N 1
ATOM 654 C CA . VAL A 1 85 ? 3.142 -11.249 -6.957 1.00 96.25 85 VAL A CA 1
ATOM 655 C C . VAL A 1 85 ? 3.038 -9.879 -7.621 1.00 96.25 85 VAL A C 1
ATOM 657 O O . VAL A 1 85 ? 2.705 -9.800 -8.805 1.00 96.25 85 VAL A O 1
ATOM 660 N N . CYS A 1 86 ? 3.321 -8.814 -6.876 1.00 97.75 86 CYS A N 1
ATOM 661 C CA . CYS A 1 86 ? 3.190 -7.431 -7.326 1.00 97.75 86 CYS A CA 1
ATOM 662 C C . CYS A 1 86 ? 4.514 -6.657 -7.212 1.00 97.75 86 CYS A C 1
ATOM 664 O O . CYS A 1 86 ? 5.404 -7.038 -6.450 1.00 97.75 86 CYS A O 1
ATOM 666 N N . ALA A 1 87 ? 4.624 -5.529 -7.915 1.00 98.31 87 ALA A N 1
ATOM 667 C CA . ALA A 1 87 ? 5.673 -4.531 -7.695 1.00 98.31 87 ALA A CA 1
ATOM 668 C C . ALA A 1 87 ? 5.067 -3.152 -7.403 1.00 98.31 87 ALA A C 1
ATOM 670 O O . ALA A 1 87 ? 4.146 -2.724 -8.093 1.00 98.31 87 ALA A O 1
ATOM 671 N N . ASP A 1 88 ? 5.604 -2.455 -6.403 1.00 98.50 88 ASP A N 1
ATOM 672 C CA . ASP A 1 88 ? 5.253 -1.079 -6.036 1.00 98.50 88 ASP A CA 1
ATOM 673 C C . ASP A 1 88 ? 6.444 -0.160 -6.342 1.00 98.50 88 ASP A C 1
ATOM 675 O O . ASP A 1 88 ? 7.457 -0.176 -5.638 1.00 98.50 88 ASP A O 1
ATOM 679 N N . VAL A 1 89 ? 6.353 0.590 -7.443 1.00 98.06 89 VAL A N 1
ATOM 680 C CA . VAL A 1 89 ? 7.422 1.464 -7.941 1.00 98.06 89 VAL A CA 1
ATOM 681 C C . VAL A 1 89 ? 7.223 2.883 -7.418 1.00 98.06 89 VAL A C 1
ATOM 683 O O . VAL A 1 89 ? 6.257 3.566 -7.768 1.00 98.06 89 VAL A O 1
ATOM 686 N N . GLY A 1 90 ? 8.185 3.355 -6.625 1.00 96.62 90 GLY A N 1
ATOM 687 C CA . GLY A 1 90 ? 8.035 4.583 -5.843 1.00 96.62 90 GLY A CA 1
ATOM 688 C C . GLY A 1 90 ? 7.263 4.336 -4.547 1.00 96.62 90 GLY A C 1
ATOM 689 O O . GLY A 1 90 ? 6.416 5.145 -4.170 1.00 96.62 90 GLY A O 1
ATOM 690 N N . SER A 1 91 ? 7.536 3.201 -3.893 1.00 96.69 91 SER A N 1
ATOM 691 C CA . SER A 1 91 ? 6.775 2.713 -2.735 1.00 96.69 91 SER A CA 1
ATOM 692 C C . SER A 1 91 ? 6.725 3.682 -1.542 1.00 96.69 91 SER A C 1
ATOM 694 O O . SER A 1 91 ? 5.775 3.654 -0.754 1.00 96.69 91 SER A O 1
ATOM 696 N N . SER A 1 92 ? 7.685 4.603 -1.423 1.00 96.19 92 SER A N 1
ATOM 697 C CA . SER A 1 92 ? 7.730 5.663 -0.417 1.00 96.19 92 SER A CA 1
ATOM 698 C C . SER A 1 92 ? 7.530 5.123 1.012 1.00 96.19 92 SER A C 1
ATOM 700 O O . SER A 1 92 ? 8.201 4.185 1.438 1.00 96.19 92 SER A O 1
ATOM 702 N N . THR A 1 93 ? 6.600 5.694 1.781 1.00 95.94 93 THR A N 1
ATOM 703 C CA . THR A 1 93 ? 6.243 5.196 3.118 1.00 95.94 93 THR A CA 1
ATOM 704 C C . THR A 1 93 ? 5.436 3.893 3.102 1.00 95.94 93 THR A C 1
ATOM 706 O O . THR A 1 93 ? 5.248 3.297 4.163 1.00 95.94 93 THR A O 1
ATOM 709 N N . GLY A 1 94 ? 4.990 3.435 1.925 1.00 97.00 94 GLY A N 1
ATOM 710 C CA . GLY A 1 94 ? 4.340 2.142 1.710 1.00 97.00 94 GLY A CA 1
ATOM 711 C C . GLY A 1 94 ? 2.820 2.180 1.574 1.00 97.00 94 GLY A C 1
ATOM 712 O O . GLY A 1 94 ? 2.165 1.179 1.834 1.00 97.00 94 GLY A O 1
ATOM 713 N N . GLY A 1 95 ? 2.221 3.313 1.191 1.00 97.38 95 GLY A N 1
ATOM 714 C CA . GLY A 1 95 ? 0.758 3.420 1.070 1.00 97.38 95 GLY A CA 1
ATOM 715 C C . GLY A 1 95 ? 0.150 2.428 0.069 1.00 97.38 95 GLY A C 1
ATOM 716 O O . GLY A 1 95 ? -0.850 1.785 0.376 1.00 97.38 95 GLY A O 1
ATOM 717 N N . PHE A 1 96 ? 0.763 2.292 -1.110 1.00 98.50 96 PHE A N 1
ATOM 718 C CA . PHE A 1 96 ? 0.335 1.341 -2.142 1.00 98.50 96 PHE A CA 1
ATOM 719 C C . PHE A 1 96 ? 0.641 -0.099 -1.716 1.00 98.50 96 PHE A C 1
ATOM 721 O O . PHE A 1 96 ? -0.245 -0.947 -1.767 1.00 98.50 96 PHE A O 1
ATOM 728 N N . THR A 1 97 ? 1.847 -0.348 -1.199 1.00 98.62 97 THR A N 1
ATOM 729 C CA . THR A 1 97 ? 2.235 -1.630 -0.590 1.00 98.62 97 THR A CA 1
ATOM 730 C C . THR A 1 97 ? 1.221 -2.113 0.461 1.00 98.62 97 THR A C 1
ATOM 732 O O . THR A 1 97 ? 0.760 -3.247 0.383 1.00 98.62 97 THR A O 1
ATOM 735 N N . ASP A 1 98 ? 0.815 -1.271 1.416 1.00 98.31 98 ASP A N 1
ATOM 736 C CA . ASP A 1 98 ? -0.172 -1.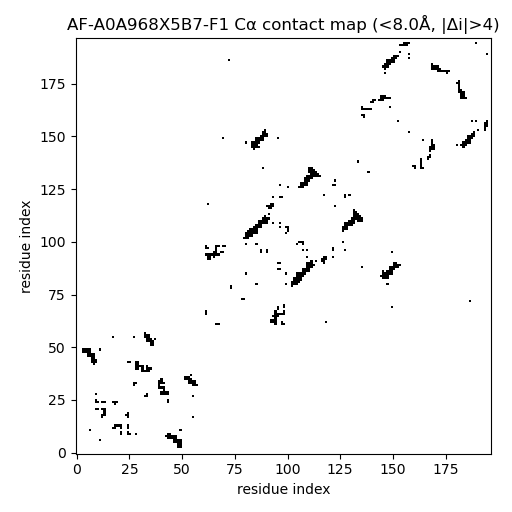632 2.449 1.00 98.31 98 ASP A CA 1
ATOM 737 C C . ASP A 1 98 ? -1.541 -1.964 1.840 1.00 98.31 98 ASP A C 1
ATOM 739 O O . ASP A 1 98 ? -2.181 -2.935 2.238 1.00 98.31 98 ASP A O 1
ATOM 743 N N . CYS A 1 99 ? -1.967 -1.205 0.825 1.00 98.50 99 CYS A N 1
ATOM 744 C CA . CYS A 1 99 ? -3.196 -1.490 0.088 1.00 98.50 99 CYS A CA 1
ATOM 745 C C . CYS A 1 99 ? -3.148 -2.861 -0.599 1.00 98.50 99 CYS A C 1
ATOM 747 O O . CYS A 1 99 ? -4.060 -3.662 -0.407 1.00 98.50 99 CYS A O 1
ATOM 749 N N . LEU A 1 100 ? -2.062 -3.184 -1.307 1.00 98.44 100 LEU A N 1
ATOM 750 C CA . LEU A 1 100 ? -1.876 -4.497 -1.934 1.00 98.44 100 LEU A CA 1
ATOM 751 C C . LEU A 1 100 ? -1.871 -5.639 -0.906 1.00 98.44 100 LEU A C 1
ATOM 753 O O . LEU A 1 100 ? -2.528 -6.656 -1.126 1.00 98.44 100 LEU A O 1
ATOM 757 N N . LEU A 1 101 ? -1.188 -5.475 0.236 1.00 98.50 101 LEU A N 1
ATOM 758 C CA . LEU A 1 101 ? -1.172 -6.489 1.302 1.00 98.50 101 LEU A CA 1
ATOM 759 C C . LEU A 1 101 ? -2.567 -6.741 1.878 1.00 98.50 101 LEU A C 1
ATOM 761 O O . LEU A 1 101 ? -2.918 -7.893 2.141 1.00 98.50 101 LEU A O 1
ATOM 765 N N . GLN A 1 102 ? -3.342 -5.676 2.102 1.00 97.94 102 GLN A N 1
ATOM 766 C CA . GLN A 1 102 ? -4.712 -5.768 2.613 1.00 97.94 102 GLN A CA 1
ATOM 767 C C . GLN A 1 102 ? -5.682 -6.342 1.578 1.00 97.94 102 GLN A C 1
ATOM 769 O O . GLN A 1 102 ? -6.651 -6.994 1.955 1.00 97.94 102 GLN A O 1
ATOM 774 N N . ARG A 1 103 ? -5.399 -6.152 0.285 1.00 97.25 103 ARG A N 1
ATOM 775 C CA . ARG A 1 103 ? -6.134 -6.741 -0.844 1.00 97.25 103 A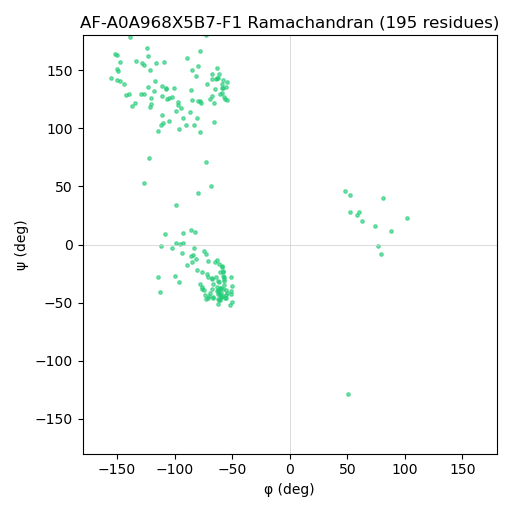RG A CA 1
ATOM 776 C C . ARG A 1 103 ? -5.646 -8.147 -1.220 1.00 97.25 103 ARG A C 1
ATOM 778 O O . ARG A 1 103 ? -6.017 -8.657 -2.264 1.00 97.25 103 ARG A O 1
ATOM 785 N N . GLY A 1 104 ? -4.834 -8.786 -0.375 1.00 96.81 104 GLY A N 1
ATOM 786 C CA . GLY A 1 104 ? -4.509 -10.207 -0.508 1.00 96.81 104 GLY A CA 1
ATOM 787 C C . GLY A 1 104 ? -3.318 -10.539 -1.407 1.00 96.81 104 GLY A C 1
ATOM 788 O O . GLY A 1 104 ? -3.114 -11.719 -1.694 1.00 96.81 104 GLY A O 1
ATOM 789 N N . ALA A 1 105 ? -2.507 -9.560 -1.825 1.00 97.69 105 ALA A N 1
ATOM 790 C CA . ALA A 1 105 ? -1.279 -9.842 -2.569 1.00 97.69 105 ALA A CA 1
ATOM 791 C C . ALA A 1 105 ? -0.366 -10.805 -1.785 1.00 97.69 105 ALA A C 1
ATOM 793 O O . ALA A 1 105 ? -0.150 -10.655 -0.576 1.00 97.69 105 ALA A O 1
ATOM 794 N N . ALA A 1 106 ? 0.178 -11.804 -2.483 1.00 97.31 106 ALA A N 1
ATOM 795 C CA . ALA A 1 106 ? 1.023 -12.833 -1.882 1.00 97.31 106 ALA A CA 1
ATOM 796 C C . ALA A 1 106 ? 2.450 -12.335 -1.622 1.00 97.31 106 ALA A C 1
ATOM 798 O O . ALA A 1 106 ? 3.082 -12.754 -0.653 1.00 97.31 106 ALA A O 1
ATOM 799 N N . LYS A 1 107 ? 2.959 -11.453 -2.488 1.00 98.44 107 LYS A N 1
ATOM 800 C CA . LYS A 1 107 ? 4.314 -10.896 -2.409 1.00 98.44 107 LYS A CA 1
ATOM 801 C C . LYS A 1 107 ? 4.372 -9.541 -3.105 1.00 98.44 107 LYS A C 1
ATOM 803 O O . LYS A 1 107 ? 3.722 -9.355 -4.131 1.00 98.44 107 LYS A O 1
ATOM 808 N N . ILE A 1 108 ? 5.153 -8.607 -2.568 1.00 98.69 108 ILE A N 1
ATOM 809 C CA . ILE A 1 108 ? 5.306 -7.255 -3.113 1.00 98.69 108 ILE A CA 1
ATOM 810 C C . ILE A 1 108 ? 6.785 -6.878 -3.151 1.00 98.69 108 ILE A C 1
ATOM 812 O O . ILE A 1 108 ? 7.437 -6.818 -2.111 1.00 98.69 108 ILE A O 1
ATOM 816 N N . TYR A 1 109 ? 7.298 -6.559 -4.337 1.00 98.50 109 TYR A N 1
ATOM 817 C CA . TYR A 1 109 ? 8.582 -5.879 -4.498 1.00 98.50 109 TYR A CA 1
ATOM 818 C C . TYR A 1 109 ? 8.378 -4.373 -4.334 1.00 98.50 109 TYR A C 1
ATOM 820 O O . TYR A 1 109 ? 7.879 -3.709 -5.241 1.00 98.50 109 TYR A O 1
ATOM 828 N N . ALA A 1 110 ? 8.742 -3.833 -3.173 1.00 98.31 110 ALA A N 1
ATOM 829 C CA . ALA A 1 110 ? 8.628 -2.408 -2.878 1.00 98.31 110 ALA A CA 1
ATOM 830 C C . ALA A 1 110 ? 9.925 -1.696 -3.284 1.00 98.31 110 ALA A C 1
ATOM 832 O O . ALA A 1 110 ? 10.944 -1.812 -2.599 1.00 98.31 110 ALA A O 1
ATOM 833 N N . ILE A 1 111 ? 9.901 -1.001 -4.422 1.00 98.06 111 ILE A N 1
ATOM 834 C CA . ILE A 1 111 ? 11.078 -0.407 -5.064 1.00 98.06 111 ILE A CA 1
ATOM 835 C C . ILE A 1 111 ? 11.056 1.100 -4.835 1.00 98.06 111 ILE A C 1
ATOM 837 O O . ILE A 1 111 ? 10.074 1.774 -5.160 1.00 98.06 111 ILE A O 1
ATOM 841 N N . ASP A 1 112 ? 12.139 1.647 -4.289 1.00 97.56 112 ASP A N 1
ATOM 842 C CA . ASP A 1 112 ? 12.264 3.087 -4.081 1.00 97.56 112 ASP A CA 1
ATOM 843 C C . ASP A 1 112 ? 13.717 3.567 -4.176 1.00 97.56 112 ASP A C 1
ATOM 845 O O . ASP A 1 112 ? 14.663 2.861 -3.815 1.00 97.56 112 ASP A O 1
ATOM 849 N N . VAL A 1 113 ? 13.895 4.808 -4.629 1.00 96.06 113 VAL A N 1
ATOM 850 C CA . VAL A 1 113 ? 15.201 5.482 -4.656 1.00 96.06 113 VAL A CA 1
ATOM 851 C C . VAL A 1 113 ? 15.629 5.966 -3.267 1.00 96.06 113 VAL A C 1
ATOM 853 O O . VAL A 1 113 ? 16.819 6.147 -3.019 1.00 96.06 113 VAL A O 1
ATOM 856 N N . GLY A 1 114 ? 14.673 6.174 -2.360 1.00 92.50 114 GLY A N 1
ATOM 857 C CA . GLY A 1 114 ? 14.888 6.586 -0.981 1.00 92.50 114 GLY A CA 1
ATOM 858 C C . GLY A 1 114 ? 15.462 5.483 -0.091 1.00 92.50 114 GLY A C 1
ATOM 859 O O . GLY A 1 114 ? 15.758 4.364 -0.515 1.00 92.50 114 GLY A O 1
ATOM 860 N N . THR A 1 115 ? 15.678 5.817 1.181 1.00 90.94 115 THR A N 1
ATOM 861 C CA . THR A 1 115 ? 16.225 4.899 2.191 1.00 90.94 115 THR A CA 1
ATOM 862 C C . THR A 1 115 ? 15.582 5.171 3.543 1.00 90.94 115 THR A C 1
ATOM 864 O O . THR A 1 115 ? 15.439 6.326 3.932 1.00 90.94 115 THR A O 1
ATOM 867 N N . HIS A 1 116 ? 15.233 4.114 4.273 1.00 90.69 116 HIS A N 1
ATOM 868 C CA . HIS A 1 116 ? 14.640 4.160 5.611 1.00 90.69 116 HIS A CA 1
ATOM 869 C C . HIS A 1 116 ? 13.298 4.902 5.695 1.00 90.69 116 HIS A C 1
ATOM 871 O O . HIS A 1 116 ? 12.936 5.411 6.751 1.00 90.69 116 HIS A O 1
ATOM 877 N N . ILE A 1 117 ? 12.537 4.923 4.597 1.00 93.25 117 ILE A N 1
ATOM 878 C CA . ILE A 1 117 ? 11.246 5.627 4.525 1.00 93.25 117 ILE A CA 1
ATOM 879 C C . ILE A 1 117 ? 10.032 4.704 4.691 1.00 93.25 117 ILE A C 1
ATOM 881 O O . ILE A 1 117 ? 8.996 5.151 5.180 1.00 93.25 117 ILE A O 1
ATOM 885 N N . MET A 1 118 ? 10.160 3.421 4.333 1.00 96.56 118 MET A N 1
ATOM 886 C CA . MET A 1 118 ? 9.090 2.426 4.471 1.00 96.56 118 MET A CA 1
ATOM 887 C C . MET A 1 118 ? 8.646 2.293 5.933 1.00 96.56 118 MET A C 1
ATOM 889 O O . MET A 1 118 ? 9.486 2.090 6.818 1.00 96.56 118 MET A O 1
ATOM 893 N N . HIS A 1 119 ? 7.333 2.349 6.177 1.00 94.75 119 HIS A N 1
ATOM 894 C CA . HIS A 1 119 ? 6.763 2.223 7.516 1.00 94.75 119 HIS A CA 1
ATOM 895 C C . HIS A 1 119 ? 7.166 0.895 8.183 1.00 94.75 119 HIS A C 1
ATOM 897 O O . HIS A 1 119 ? 7.189 -0.158 7.542 1.00 94.75 119 HIS A O 1
ATOM 903 N N . TRP A 1 120 ? 7.439 0.930 9.493 1.00 91.81 120 TRP A N 1
ATOM 904 C CA . TRP A 1 120 ? 8.017 -0.198 10.236 1.00 91.81 120 TRP A CA 1
ATOM 905 C C . TRP A 1 120 ? 7.216 -1.500 10.079 1.00 91.81 120 TRP A C 1
ATOM 907 O O . TRP A 1 120 ? 7.806 -2.558 9.884 1.00 91.81 120 TRP A O 1
ATOM 917 N N . LYS A 1 121 ? 5.878 -1.421 10.114 1.00 92.19 121 LYS A N 1
ATOM 918 C CA . LYS A 1 121 ? 4.982 -2.581 9.969 1.00 92.19 121 LYS A CA 1
ATOM 919 C C . LYS A 1 121 ? 5.221 -3.304 8.643 1.00 92.19 121 LYS A C 1
ATOM 921 O O . LYS A 1 121 ? 5.299 -4.522 8.621 1.00 92.19 121 LYS A O 1
ATOM 926 N N . LEU A 1 122 ? 5.353 -2.542 7.558 1.00 96.69 122 LEU A N 1
ATOM 927 C CA . LEU A 1 122 ? 5.517 -3.080 6.208 1.00 96.69 122 LEU A CA 1
ATOM 928 C C . LEU A 1 122 ? 6.932 -3.600 5.989 1.00 96.69 122 LEU A C 1
ATOM 930 O O . LEU A 1 122 ? 7.107 -4.657 5.402 1.00 96.69 122 LEU A O 1
ATOM 934 N N . ARG A 1 123 ? 7.939 -2.899 6.527 1.00 96.00 123 ARG A N 1
ATOM 935 C CA . ARG A 1 123 ? 9.339 -3.348 6.487 1.00 96.00 123 ARG A CA 1
ATOM 936 C C . ARG A 1 123 ? 9.531 -4.733 7.114 1.00 96.00 123 ARG A C 1
ATOM 938 O O . ARG A 1 123 ? 10.437 -5.448 6.708 1.00 96.00 123 ARG A O 1
ATOM 945 N N . ASN A 1 124 ? 8.723 -5.075 8.116 1.00 93.62 124 ASN A N 1
ATOM 946 C CA . ASN A 1 124 ? 8.797 -6.353 8.822 1.00 93.62 124 ASN A CA 1
ATOM 947 C C . ASN A 1 124 ? 7.764 -7.384 8.327 1.00 93.62 124 ASN A C 1
ATOM 949 O O . ASN A 1 124 ? 7.709 -8.479 8.884 1.00 93.62 124 ASN A O 1
ATOM 953 N N . ASP A 1 125 ? 6.940 -7.066 7.321 1.00 97.94 125 ASP A N 1
ATOM 954 C CA . ASP A 1 125 ? 6.020 -8.046 6.735 1.00 97.94 125 ASP A CA 1
ATOM 955 C C . ASP A 1 125 ? 6.810 -8.970 5.786 1.00 97.94 125 ASP A C 1
ATOM 957 O O . ASP A 1 125 ? 7.445 -8.477 4.851 1.00 97.94 125 ASP A O 1
ATOM 961 N N . PRO A 1 126 ? 6.787 -10.304 5.980 1.00 97.88 126 PRO A N 1
ATOM 962 C CA . PRO A 1 126 ? 7.583 -11.240 5.181 1.00 97.88 126 PRO A CA 1
ATOM 963 C C . PRO A 1 126 ? 7.177 -11.291 3.702 1.00 97.88 126 PRO A C 1
ATOM 965 O O . PRO A 1 126 ? 7.921 -11.825 2.880 1.00 97.88 126 PRO A O 1
ATOM 968 N N . ARG A 1 127 ? 6.005 -10.752 3.344 1.00 98.38 127 ARG A N 1
ATOM 969 C CA . ARG A 1 127 ? 5.544 -10.651 1.953 1.00 98.38 127 ARG A CA 1
ATOM 970 C C . ARG A 1 127 ? 6.150 -9.449 1.228 1.00 98.38 127 ARG A C 1
ATOM 972 O O . ARG A 1 127 ? 6.025 -9.366 0.008 1.00 98.38 127 ARG A O 1
ATOM 979 N N . VAL A 1 128 ? 6.788 -8.518 1.941 1.00 98.62 128 VAL A N 1
ATOM 980 C CA . VAL A 1 128 ? 7.373 -7.300 1.369 1.00 98.62 128 VAL A CA 1
ATOM 981 C C . VAL A 1 128 ? 8.871 -7.489 1.158 1.00 98.62 128 VAL A C 1
ATOM 983 O O . VAL A 1 128 ? 9.651 -7.587 2.102 1.00 98.62 128 VAL A O 1
ATOM 986 N N . ILE A 1 129 ? 9.290 -7.479 -0.106 1.00 98.19 129 ILE A N 1
ATOM 987 C CA . ILE A 1 129 ? 10.696 -7.474 -0.500 1.00 98.19 129 ILE A CA 1
ATOM 988 C C . ILE A 1 129 ? 11.109 -6.032 -0.764 1.00 98.19 129 ILE A C 1
ATOM 990 O O . ILE A 1 129 ? 10.819 -5.449 -1.812 1.00 98.19 129 ILE A O 1
ATOM 994 N N . LEU A 1 130 ? 11.764 -5.441 0.228 1.00 97.06 130 LEU A N 1
ATOM 995 C CA . LEU A 1 130 ? 12.161 -4.046 0.178 1.00 97.06 130 LEU A CA 1
ATOM 996 C C . LEU A 1 130 ? 13.426 -3.856 -0.669 1.00 97.06 130 LEU A C 1
ATOM 998 O O . LEU A 1 130 ? 14.476 -4.424 -0.378 1.00 97.06 130 LEU A O 1
ATOM 1002 N N . THR A 1 131 ? 13.321 -3.002 -1.682 1.00 96.06 131 THR A N 1
ATOM 1003 C CA . THR A 1 131 ? 14.380 -2.700 -2.650 1.00 96.06 131 THR A CA 1
ATOM 1004 C C . THR A 1 131 ? 14.667 -1.192 -2.628 1.00 96.06 131 THR A C 1
ATOM 1006 O O . THR A 1 131 ? 14.227 -0.434 -3.490 1.00 96.06 131 THR A O 1
ATOM 1009 N N . GLU A 1 132 ? 15.357 -0.742 -1.574 1.00 94.00 132 GLU A N 1
ATOM 1010 C CA . GLU A 1 132 ? 15.744 0.665 -1.355 1.00 94.00 132 GLU A CA 1
ATOM 1011 C C . GLU A 1 132 ? 16.961 1.072 -2.203 1.00 94.00 132 GLU A C 1
ATOM 1013 O O . GLU A 1 132 ? 17.666 0.221 -2.752 1.00 94.00 132 GLU A O 1
ATOM 1018 N N . LYS A 1 133 ? 17.229 2.384 -2.303 1.00 95.88 133 LYS A N 1
ATOM 1019 C CA . LYS A 1 133 ? 18.331 2.958 -3.107 1.00 95.88 133 LYS A CA 1
ATOM 1020 C C . LYS A 1 133 ? 18.345 2.480 -4.561 1.00 95.88 133 LYS A C 1
ATOM 1022 O O . LYS A 1 133 ? 19.397 2.437 -5.198 1.00 95.88 133 LYS A O 1
ATOM 1027 N N . THR A 1 134 ? 17.180 2.128 -5.091 1.00 96.38 134 THR A N 1
ATOM 1028 C CA . THR A 1 134 ? 17.063 1.466 -6.383 1.00 96.38 134 THR A CA 1
ATOM 1029 C C . THR A 1 134 ? 16.201 2.295 -7.313 1.00 96.38 134 THR A C 1
ATOM 1031 O O . THR A 1 134 ? 15.020 2.536 -7.074 1.00 96.38 134 THR A O 1
ATOM 1034 N N . ASN A 1 135 ? 16.804 2.737 -8.414 1.00 95.44 135 ASN A N 1
ATOM 1035 C CA . ASN A 1 135 ? 16.073 3.388 -9.486 1.00 95.44 135 ASN A CA 1
ATOM 1036 C C . ASN A 1 135 ? 15.529 2.322 -10.444 1.00 95.44 135 ASN A C 1
ATOM 1038 O O . ASN A 1 135 ? 16.299 1.669 -11.147 1.00 95.44 135 ASN A O 1
ATOM 1042 N N . ALA A 1 136 ? 14.202 2.194 -10.495 1.00 95.25 136 ALA A N 1
ATOM 1043 C CA . ALA A 1 136 ? 13.476 1.244 -11.338 1.00 95.25 136 ALA A CA 1
ATOM 1044 C C . ALA A 1 136 ? 13.882 1.271 -12.824 1.00 95.25 136 ALA A C 1
ATOM 1046 O O . ALA A 1 136 ? 13.832 0.239 -13.486 1.00 95.25 136 ALA A O 1
ATOM 1047 N N . ARG A 1 137 ? 14.356 2.413 -13.346 1.00 93.38 137 ARG A N 1
ATOM 1048 C CA . ARG A 1 137 ? 14.876 2.536 -14.722 1.00 93.38 137 ARG A CA 1
ATOM 1049 C C . ARG A 1 137 ? 16.031 1.573 -15.019 1.00 93.38 137 ARG A C 1
ATOM 1051 O O . ARG A 1 137 ? 16.264 1.220 -16.173 1.00 93.38 137 ARG A O 1
ATOM 1058 N N . PHE A 1 138 ? 16.784 1.198 -13.993 1.00 94.75 138 PHE A N 1
ATOM 1059 C CA . PHE A 1 138 ? 17.997 0.395 -14.110 1.00 94.75 138 PHE A CA 1
ATOM 1060 C C . PHE A 1 138 ? 17.824 -1.035 -13.594 1.00 94.75 138 PHE A C 1
ATOM 1062 O O . PHE A 1 138 ? 18.806 -1.759 -13.474 1.00 94.75 138 PHE A O 1
ATOM 1069 N N . VAL A 1 139 ? 16.595 -1.445 -13.277 1.00 95.19 139 VAL A N 1
ATOM 1070 C CA . VAL A 1 139 ? 16.300 -2.815 -12.855 1.00 95.19 139 VAL A CA 1
ATOM 1071 C C . VAL A 1 139 ? 15.911 -3.622 -14.088 1.00 95.19 139 VAL A C 1
ATOM 1073 O O . VAL A 1 139 ? 14.844 -3.418 -14.667 1.00 95.19 139 VAL A O 1
ATOM 1076 N N . ASP A 1 140 ? 16.794 -4.523 -14.510 1.00 90.88 140 ASP A N 1
ATOM 1077 C CA . ASP A 1 140 ? 16.572 -5.333 -15.710 1.00 90.88 140 ASP A CA 1
ATOM 1078 C C . ASP A 1 140 ? 15.544 -6.443 -15.490 1.00 90.88 140 ASP A C 1
ATOM 1080 O O . ASP A 1 140 ? 14.708 -6.677 -16.356 1.00 90.88 140 ASP A O 1
ATOM 1084 N N . ALA A 1 141 ? 15.569 -7.091 -14.325 1.00 92.94 141 ALA A N 1
ATOM 1085 C CA . ALA A 1 141 ? 14.620 -8.135 -13.966 1.00 92.94 141 ALA A CA 1
ATOM 1086 C C . ALA A 1 141 ? 14.382 -8.174 -12.454 1.00 92.94 141 ALA A C 1
ATOM 1088 O O . ALA A 1 141 ? 15.268 -7.850 -11.658 1.00 92.94 141 ALA A O 1
ATOM 1089 N N . LEU A 1 142 ? 13.185 -8.614 -12.073 1.00 95.12 142 LEU A N 1
ATOM 1090 C CA . LEU A 1 142 ? 12.878 -9.034 -10.710 1.00 95.12 142 LEU A CA 1
ATOM 1091 C C . LEU A 1 142 ? 13.174 -10.537 -10.549 1.00 95.12 142 LEU A C 1
ATOM 1093 O O . LEU A 1 142 ? 13.242 -11.249 -11.553 1.00 95.12 142 LEU A O 1
ATOM 1097 N N . PRO A 1 143 ? 13.347 -11.041 -9.311 1.00 95.44 143 PRO A N 1
ATOM 1098 C CA . PRO A 1 143 ? 13.645 -12.457 -9.073 1.00 95.44 143 PRO A CA 1
ATOM 1099 C C . PRO A 1 143 ? 12.601 -13.436 -9.629 1.00 95.44 143 PRO A C 1
ATOM 1101 O O . PRO A 1 143 ? 12.927 -14.592 -9.887 1.00 95.44 143 PRO A O 1
ATOM 1104 N N . GLU A 1 144 ? 11.361 -12.985 -9.817 1.00 93.69 144 GLU A N 1
ATOM 1105 C CA . GLU A 1 144 ? 10.285 -13.738 -10.455 1.00 93.69 144 GLU A CA 1
ATOM 1106 C C . GLU A 1 144 ? 9.346 -12.789 -11.227 1.00 93.69 144 GLU A C 1
ATOM 1108 O O . GLU A 1 144 ? 9.298 -11.593 -10.911 1.00 93.69 144 GLU A O 1
ATOM 1113 N N . PRO A 1 145 ? 8.600 -13.286 -12.233 1.00 92.75 145 PRO A N 1
ATOM 1114 C CA . PRO A 1 145 ? 7.602 -12.485 -12.935 1.00 92.75 145 PRO A CA 1
ATOM 1115 C C . PRO A 1 145 ? 6.495 -11.988 -12.000 1.00 92.75 145 PRO A C 1
ATOM 1117 O O . PRO A 1 145 ? 6.087 -12.682 -11.067 1.00 92.75 145 PRO A O 1
ATOM 1120 N N . ILE A 1 146 ? 5.970 -10.797 -12.284 1.00 94.06 146 ILE A N 1
ATOM 1121 C CA . ILE A 1 146 ? 4.884 -10.186 -11.505 1.00 94.06 146 ILE A CA 1
ATOM 1122 C C . ILE A 1 146 ? 3.571 -10.170 -12.297 1.00 94.06 146 ILE A C 1
ATOM 1124 O O . ILE A 1 146 ? 3.560 -10.206 -13.528 1.00 94.06 146 ILE A O 1
ATOM 1128 N N . HIS A 1 147 ? 2.448 -10.095 -11.591 1.00 94.19 147 HIS A N 1
ATOM 1129 C CA . HIS A 1 147 ? 1.109 -10.015 -12.184 1.00 94.19 147 HIS A CA 1
ATOM 1130 C C . HIS A 1 147 ? 0.628 -8.565 -12.275 1.00 94.19 147 HIS A C 1
ATOM 1132 O O . HIS A 1 147 ? -0.090 -8.211 -13.204 1.00 94.19 147 HIS A O 1
ATOM 1138 N N . LEU A 1 148 ? 1.039 -7.717 -11.327 1.00 95.56 148 LEU A N 1
ATOM 1139 C CA . LEU A 1 148 ? 0.634 -6.317 -11.255 1.00 95.56 148 LEU A CA 1
ATOM 1140 C C . LEU A 1 148 ? 1.812 -5.427 -10.854 1.00 95.56 148 LEU A C 1
ATOM 1142 O O . LEU A 1 148 ? 2.463 -5.670 -9.838 1.00 95.56 148 LEU A O 1
ATOM 1146 N N . ALA A 1 149 ? 2.041 -4.358 -11.610 1.00 97.38 149 ALA A N 1
ATOM 1147 C CA . ALA A 1 149 ? 2.874 -3.244 -11.178 1.00 97.38 149 ALA A CA 1
ATOM 1148 C C . ALA A 1 149 ? 2.008 -2.022 -10.855 1.00 97.38 149 ALA A C 1
ATOM 1150 O O . ALA A 1 149 ? 1.125 -1.653 -11.628 1.00 97.38 149 ALA A O 1
ATOM 1151 N N . VAL A 1 150 ? 2.282 -1.367 -9.733 1.00 98.00 150 VAL A N 1
ATOM 1152 C CA . VAL A 1 150 ? 1.663 -0.096 -9.349 1.00 98.00 150 VAL A CA 1
ATOM 1153 C C . VAL A 1 150 ? 2.738 0.985 -9.272 1.00 98.00 150 VAL A C 1
ATOM 1155 O O . VAL A 1 150 ? 3.865 0.706 -8.864 1.00 98.00 150 VAL A O 1
ATOM 1158 N N . MET A 1 151 ? 2.432 2.205 -9.717 1.00 96.88 151 MET A N 1
ATOM 1159 C CA . MET A 1 151 ? 3.430 3.277 -9.824 1.00 96.88 151 MET A CA 1
ATOM 1160 C C . MET A 1 151 ? 2.888 4.623 -9.321 1.00 96.88 151 MET A C 1
ATOM 1162 O O . MET A 1 151 ? 1.954 5.167 -9.910 1.00 96.88 151 MET A O 1
ATOM 1166 N N . ASP A 1 152 ? 3.516 5.200 -8.287 1.00 95.56 152 ASP A N 1
ATOM 1167 C CA . ASP A 1 152 ? 3.266 6.574 -7.791 1.00 95.56 152 ASP A CA 1
ATOM 1168 C C . ASP A 1 152 ? 4.581 7.381 -7.716 1.00 95.56 152 ASP A C 1
ATOM 1170 O O . ASP A 1 152 ? 4.947 7.971 -6.699 1.00 95.56 152 ASP A O 1
ATOM 1174 N N . VAL A 1 153 ? 5.319 7.427 -8.827 1.00 94.19 153 VAL A N 1
ATOM 1175 C CA . VAL A 1 153 ? 6.621 8.113 -8.921 1.00 94.19 153 VAL A CA 1
ATOM 1176 C C . VAL A 1 153 ? 6.480 9.626 -9.105 1.00 94.19 153 VAL A C 1
ATOM 1178 O O . VAL A 1 153 ? 5.465 10.119 -9.593 1.00 94.19 153 VAL A O 1
ATOM 1181 N N . SER A 1 154 ? 7.483 10.395 -8.676 1.00 92.44 154 SER A N 1
ATOM 1182 C CA . SER A 1 154 ? 7.532 11.859 -8.835 1.00 92.44 154 SER A CA 1
ATOM 1183 C C . SER A 1 154 ? 8.856 12.283 -9.469 1.00 92.44 154 SER A C 1
ATOM 1185 O O . SER A 1 154 ? 9.844 11.566 -9.333 1.00 92.44 154 SER A O 1
ATOM 1187 N N . PHE A 1 155 ? 8.883 13.454 -10.114 1.00 91.50 155 PHE A N 1
ATOM 1188 C CA . PHE A 1 155 ? 10.082 14.034 -10.749 1.00 91.50 155 PHE A CA 1
ATOM 1189 C C . PHE A 1 155 ? 10.678 13.207 -11.905 1.00 91.50 155 PHE A C 1
ATOM 1191 O O . PHE A 1 155 ? 11.846 13.372 -12.251 1.00 91.50 155 PHE A O 1
ATOM 1198 N N . ILE A 1 156 ? 9.889 12.315 -12.501 1.00 90.81 156 ILE A N 1
ATOM 1199 C CA . ILE A 1 156 ? 10.279 11.492 -13.646 1.00 90.81 156 ILE A CA 1
ATOM 1200 C C . ILE A 1 156 ? 9.043 11.181 -14.491 1.00 90.81 156 ILE A C 1
ATOM 1202 O O . ILE A 1 156 ? 7.976 10.929 -13.933 1.00 90.81 156 ILE A O 1
ATOM 1206 N N . SER A 1 157 ? 9.204 11.188 -15.817 1.00 93.44 157 SER A N 1
ATOM 1207 C CA . SER A 1 157 ? 8.158 10.749 -16.743 1.00 93.44 157 SER A CA 1
ATOM 1208 C C . SER A 1 157 ? 7.995 9.232 -16.686 1.00 93.44 157 SER A C 1
ATOM 1210 O O . SER A 1 157 ? 8.979 8.480 -16.700 1.00 93.44 157 SER A O 1
ATOM 1212 N N . LEU A 1 158 ? 6.746 8.769 -16.695 1.00 93.81 158 LEU A N 1
ATOM 1213 C CA . LEU A 1 158 ? 6.401 7.353 -16.787 1.00 93.81 158 LEU A CA 1
ATOM 1214 C C . LEU A 1 158 ? 6.985 6.695 -18.044 1.00 93.81 158 LEU A C 1
ATOM 1216 O O . LEU A 1 158 ? 7.332 5.515 -18.000 1.00 93.81 158 LEU A O 1
ATOM 1220 N N . THR A 1 159 ? 7.173 7.448 -19.134 1.00 93.50 159 THR A N 1
ATOM 1221 C CA . THR A 1 159 ? 7.753 6.943 -20.395 1.00 93.50 159 THR A CA 1
ATOM 1222 C C . THR A 1 159 ? 9.154 6.349 -20.221 1.00 93.50 159 THR A C 1
ATOM 1224 O O . THR A 1 159 ? 9.535 5.441 -20.957 1.00 93.50 159 THR A O 1
ATOM 1227 N N . LEU A 1 160 ? 9.906 6.801 -19.211 1.00 93.06 160 LEU A N 1
ATOM 1228 C CA . LEU A 1 160 ? 11.260 6.324 -18.919 1.00 93.06 160 LEU A CA 1
ATOM 1229 C C . LEU A 1 160 ? 11.294 5.058 -18.055 1.00 93.06 160 LEU A C 1
ATOM 1231 O O . LEU A 1 160 ? 12.345 4.428 -17.944 1.00 93.06 160 LEU A O 1
ATOM 1235 N N . ILE A 1 161 ? 10.179 4.704 -17.414 1.00 93.81 161 ILE A N 1
ATOM 1236 C CA . ILE A 1 161 ? 10.107 3.589 -16.460 1.00 93.81 161 ILE A CA 1
ATOM 1237 C C . ILE A 1 161 ? 9.239 2.453 -17.003 1.00 93.81 161 ILE A C 1
ATOM 1239 O O . ILE A 1 161 ? 9.611 1.287 -16.872 1.00 93.81 161 ILE A O 1
ATOM 1243 N N . LEU A 1 162 ? 8.115 2.779 -17.650 1.00 92.88 162 LEU A N 1
ATOM 1244 C CA . LEU A 1 162 ? 7.160 1.803 -18.179 1.00 92.88 162 LEU A CA 1
ATOM 1245 C C . LEU A 1 162 ? 7.804 0.708 -19.047 1.00 92.88 162 LEU A C 1
ATOM 1247 O O . LEU A 1 162 ? 7.471 -0.454 -18.822 1.00 92.88 162 LEU A O 1
ATOM 1251 N N . PRO A 1 163 ? 8.763 0.992 -19.956 1.00 92.75 163 PRO A N 1
ATOM 1252 C CA . PRO A 1 163 ? 9.403 -0.063 -20.744 1.00 92.75 163 PRO A CA 1
ATOM 1253 C C . PRO A 1 163 ? 10.084 -1.142 -19.890 1.00 92.75 163 PRO A C 1
ATOM 1255 O O . PRO A 1 163 ? 10.005 -2.324 -20.214 1.00 92.75 163 PRO A O 1
ATOM 1258 N N . LYS A 1 164 ? 10.719 -0.750 -18.777 1.00 93.00 164 LYS A N 1
ATOM 1259 C CA . LYS A 1 164 ? 11.346 -1.690 -17.838 1.00 93.00 164 LYS A CA 1
ATOM 1260 C C . LYS A 1 164 ? 10.301 -2.439 -17.024 1.00 93.00 164 LYS A C 1
ATOM 1262 O O . LYS A 1 164 ? 10.378 -3.657 -16.920 1.00 93.00 164 LYS A O 1
ATOM 1267 N N . VAL A 1 165 ? 9.276 -1.744 -16.539 1.00 93.25 165 VAL A N 1
ATOM 1268 C CA . VAL A 1 165 ? 8.179 -2.371 -15.786 1.00 93.25 165 VAL A CA 1
ATOM 1269 C C . VAL A 1 165 ? 7.466 -3.435 -16.620 1.00 93.25 165 VAL A C 1
ATOM 1271 O O . VAL A 1 165 ? 7.206 -4.527 -16.122 1.00 93.25 165 VAL A O 1
ATOM 1274 N N . PHE A 1 166 ? 7.217 -3.169 -17.905 1.00 92.12 166 PHE A N 1
ATOM 1275 C CA . PHE A 1 166 ? 6.604 -4.147 -18.802 1.00 92.12 166 PHE A CA 1
ATOM 1276 C C . PHE A 1 166 ? 7.445 -5.415 -18.972 1.00 92.12 166 PHE A C 1
ATOM 1278 O O . PHE A 1 166 ? 6.871 -6.492 -19.100 1.00 92.12 166 PHE A O 1
ATOM 1285 N N . SER A 1 167 ? 8.779 -5.326 -18.910 1.00 92.25 167 SER A N 1
ATOM 1286 C CA . SER A 1 167 ? 9.636 -6.520 -18.969 1.00 92.25 167 SER A CA 1
ATOM 1287 C C . SER A 1 167 ? 9.585 -7.403 -17.718 1.00 92.25 167 SER A C 1
ATOM 1289 O O . SER A 1 167 ? 10.029 -8.545 -17.778 1.00 92.25 167 SER A O 1
ATOM 1291 N N . TRP A 1 168 ? 9.036 -6.917 -16.600 1.00 94.19 168 TRP A N 1
ATOM 1292 C CA . TRP A 1 168 ? 8.881 -7.716 -15.377 1.00 94.19 168 TRP A CA 1
ATOM 1293 C C . TRP A 1 168 ? 7.557 -8.483 -15.331 1.00 94.19 168 TRP A C 1
ATOM 1295 O O . TRP A 1 168 ? 7.400 -9.396 -14.518 1.00 94.19 168 TRP A O 1
ATOM 1305 N N . LEU A 1 169 ? 6.589 -8.090 -16.162 1.00 91.56 169 LEU A N 1
ATOM 1306 C CA . LEU A 1 169 ? 5.262 -8.687 -16.172 1.00 91.56 169 LEU A CA 1
ATOM 1307 C C . LEU A 1 169 ? 5.311 -10.134 -16.659 1.00 91.56 169 LEU A C 1
ATOM 1309 O O . LEU A 1 169 ? 6.072 -10.498 -17.555 1.00 91.56 169 LEU A O 1
ATOM 1313 N N . THR A 1 170 ? 4.426 -10.947 -16.094 1.00 85.00 170 THR A N 1
ATOM 1314 C CA . THR A 1 170 ? 4.177 -12.302 -16.576 1.00 85.00 170 THR A CA 1
ATOM 1315 C C . THR A 1 170 ? 3.760 -12.237 -18.049 1.00 85.00 170 THR A C 1
ATOM 1317 O O . THR A 1 170 ? 2.836 -11.483 -18.384 1.00 85.00 170 THR A O 1
ATOM 1320 N N . PRO A 1 171 ? 4.429 -12.987 -18.946 1.00 71.00 171 PRO A N 1
ATOM 1321 C CA . PRO A 1 171 ? 4.099 -12.967 -20.360 1.00 71.00 171 PRO A CA 1
ATOM 1322 C C . PRO A 1 171 ? 2.672 -13.489 -20.593 1.00 71.00 171 PRO A C 1
ATOM 1324 O O . PRO A 1 171 ? 2.197 -14.332 -19.826 1.00 71.00 171 PRO A O 1
ATOM 1327 N N . PRO A 1 172 ? 1.992 -13.036 -21.661 1.00 64.06 172 PRO A N 1
ATOM 1328 C CA . PRO A 1 172 ? 0.655 -13.512 -21.992 1.00 64.06 172 PRO A CA 1
ATOM 1329 C C . PRO A 1 172 ? 0.633 -15.039 -22.113 1.00 64.06 172 PRO A C 1
ATOM 1331 O O . PRO A 1 172 ? 1.384 -15.608 -22.908 1.00 64.06 172 PRO A O 1
ATOM 1334 N N . SER A 1 173 ? -0.230 -15.711 -21.351 1.00 51.81 173 SER A N 1
ATOM 1335 C CA . SER A 1 173 ? -0.358 -17.171 -21.416 1.00 51.81 173 SER A CA 1
ATOM 1336 C C . SER A 1 173 ? -1.519 -17.575 -22.331 1.00 51.81 173 SER A C 1
ATOM 1338 O O . SER A 1 173 ? -2.666 -17.216 -22.054 1.00 51.81 173 SER A O 1
ATOM 1340 N N . PRO A 1 174 ? -1.284 -18.378 -23.389 1.00 47.53 174 PRO A N 1
ATOM 1341 C CA . PRO A 1 174 ? -2.352 -18.908 -24.240 1.00 47.53 174 PRO A CA 1
ATOM 1342 C C . PRO A 1 174 ? -3.370 -19.780 -23.487 1.00 47.53 174 PRO A C 1
ATOM 1344 O O . PRO A 1 174 ? -4.504 -19.909 -23.940 1.00 47.53 174 PRO A O 1
ATOM 1347 N N . VAL A 1 175 ? -2.972 -20.365 -22.349 1.00 45.72 175 VAL A N 1
ATOM 1348 C CA . VAL A 1 175 ? -3.806 -21.238 -21.499 1.00 45.72 175 VAL A CA 1
ATOM 1349 C C . VAL A 1 175 ? -4.742 -20.423 -20.596 1.00 45.72 175 VAL A C 1
ATOM 1351 O O . VAL A 1 175 ? -5.792 -20.912 -20.194 1.00 45.72 175 VAL A O 1
ATOM 1354 N N . LEU A 1 176 ? -4.412 -19.156 -20.328 1.00 43.16 176 LEU A N 1
ATOM 1355 C CA . LEU A 1 176 ? -5.177 -18.249 -19.466 1.00 43.16 176 LEU A CA 1
ATOM 1356 C C . LEU A 1 176 ? -6.074 -17.300 -20.284 1.00 43.16 176 LEU A C 1
ATOM 1358 O O . LEU A 1 176 ? -6.286 -16.154 -19.906 1.00 43.16 176 LEU A O 1
ATOM 1362 N N . ARG A 1 177 ? -6.618 -17.769 -21.418 1.00 40.47 177 ARG A N 1
ATOM 1363 C CA . ARG A 1 177 ? -7.656 -17.069 -22.209 1.00 40.47 177 ARG A CA 1
ATOM 1364 C C . ARG A 1 177 ? -9.062 -17.246 -21.610 1.00 40.47 177 ARG A C 1
ATOM 1366 O O . ARG A 1 177 ? -10.019 -17.532 -22.323 1.00 40.47 177 ARG A O 1
ATOM 1373 N N . GLY A 1 178 ? -9.167 -17.102 -20.296 1.00 42.62 178 GLY A N 1
ATOM 1374 C CA . GLY A 1 178 ? -10.420 -16.908 -19.567 1.00 42.62 178 GLY A CA 1
ATOM 1375 C C . GLY A 1 178 ? -10.309 -15.626 -18.746 1.00 42.62 178 GLY A C 1
ATOM 1376 O O . GLY A 1 178 ? -9.216 -15.081 -18.638 1.00 42.62 178 GLY A O 1
ATOM 1377 N N . GLU A 1 179 ? -11.407 -15.139 -18.174 1.00 45.06 179 GLU A N 1
ATOM 1378 C CA . GLU A 1 179 ? -11.474 -13.929 -17.329 1.00 45.06 179 GLU A CA 1
ATOM 1379 C C . GLU A 1 179 ? -10.745 -14.096 -15.963 1.00 45.06 179 GLU A C 1
ATOM 1381 O O . GLU A 1 179 ? -11.294 -13.831 -14.900 1.00 45.06 179 GLU A O 1
ATOM 1386 N N . GLY A 1 180 ? -9.496 -14.574 -15.991 1.00 50.53 180 GLY A N 1
ATOM 1387 C CA . GLY A 1 180 ? -8.538 -14.728 -14.890 1.00 50.53 180 GLY A CA 1
ATOM 1388 C C . GLY A 1 180 ? -7.126 -14.312 -15.354 1.00 50.53 180 GLY A C 1
ATOM 1389 O O . GLY A 1 180 ? -6.976 -13.922 -16.510 1.00 50.53 180 GLY A O 1
ATOM 1390 N N . PRO A 1 181 ? -6.081 -14.349 -14.499 1.00 46.16 181 PRO A N 1
ATOM 1391 C CA . PRO A 1 181 ? -4.851 -13.551 -14.639 1.00 46.16 181 PRO A CA 1
ATOM 1392 C C . PRO A 1 181 ? -3.927 -14.043 -15.767 1.00 46.16 181 PRO A C 1
ATOM 1394 O O . PRO A 1 181 ? -2.872 -14.618 -15.526 1.00 46.16 181 PRO A O 1
ATOM 1397 N N . GLY A 1 182 ? -4.333 -13.846 -17.020 1.00 52.41 182 GLY A N 1
ATOM 1398 C CA . GLY A 1 182 ? -3.596 -14.264 -18.211 1.00 52.41 182 GLY A CA 1
ATOM 1399 C C . GLY A 1 182 ? -2.672 -13.208 -18.806 1.00 52.41 182 GLY A C 1
ATOM 1400 O O . GLY A 1 182 ? -1.919 -13.527 -19.727 1.00 52.41 182 GLY A O 1
ATOM 1401 N N . VAL A 1 183 ? -2.720 -11.972 -18.299 1.00 63.06 183 VAL A N 1
ATOM 1402 C CA . VAL A 1 183 ? -1.915 -10.837 -18.766 1.00 63.06 183 VAL A CA 1
ATOM 1403 C C . VAL A 1 183 ? -1.496 -10.007 -17.554 1.00 63.06 183 VAL A C 1
ATOM 1405 O O . VAL A 1 183 ? -2.341 -9.652 -16.735 1.00 63.06 183 VAL A O 1
ATOM 1408 N N . GLY A 1 184 ? -0.201 -9.707 -17.426 1.00 77.38 184 GLY A N 1
ATOM 1409 C CA . GLY A 1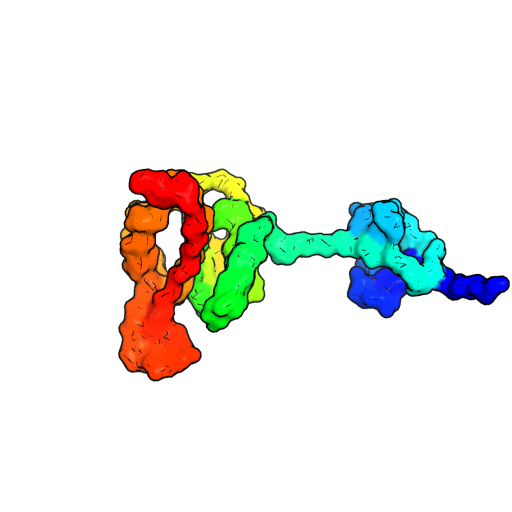 184 ? 0.265 -8.774 -16.402 1.00 77.38 184 GLY A CA 1
ATOM 1410 C C . GLY A 1 184 ? -0.307 -7.366 -16.617 1.00 77.38 184 GLY A C 1
ATOM 1411 O O . GLY A 1 184 ? -0.449 -6.916 -17.754 1.00 77.38 184 GLY A O 1
ATOM 1412 N N . ALA A 1 185 ? -0.628 -6.666 -15.533 1.00 88.81 185 ALA A N 1
ATOM 1413 C CA . ALA A 1 185 ? -1.237 -5.338 -15.562 1.00 88.81 185 ALA A CA 1
ATOM 1414 C C . ALA A 1 185 ? -0.321 -4.266 -14.956 1.00 88.81 185 ALA A C 1
ATOM 1416 O O . ALA A 1 185 ? 0.537 -4.548 -14.116 1.00 88.81 185 ALA A O 1
ATOM 1417 N N . VAL A 1 186 ? -0.538 -3.010 -15.354 1.00 94.44 186 VAL A N 1
ATOM 1418 C CA . VAL A 1 186 ? 0.107 -1.840 -14.744 1.00 94.44 186 VAL A CA 1
ATOM 1419 C C . VAL A 1 186 ? -0.948 -0.804 -14.380 1.00 94.44 186 VAL A C 1
ATOM 1421 O O . VAL A 1 186 ? -1.748 -0.413 -15.227 1.00 94.44 186 VAL A O 1
ATOM 1424 N N . ILE A 1 187 ? -0.911 -0.317 -13.140 1.00 95.88 187 ILE A N 1
ATOM 1425 C CA . ILE A 1 187 ? -1.655 0.864 -12.693 1.00 95.88 187 ILE A CA 1
ATOM 1426 C C . ILE A 1 187 ? -0.639 1.972 -12.425 1.00 95.88 187 ILE A C 1
ATOM 1428 O O . ILE A 1 187 ? 0.142 1.896 -11.477 1.00 95.88 187 ILE A O 1
ATOM 1432 N N . ALA A 1 188 ? -0.646 3.017 -13.247 1.00 95.75 188 ALA A N 1
ATOM 1433 C CA . ALA A 1 188 ? 0.288 4.129 -13.119 1.00 95.75 188 ALA A CA 1
ATOM 1434 C C . ALA A 1 188 ? -0.440 5.446 -12.836 1.00 95.75 188 ALA A C 1
ATOM 1436 O O . ALA A 1 188 ? -1.401 5.800 -13.520 1.00 95.75 188 ALA A O 1
ATOM 1437 N N . LEU A 1 189 ? 0.040 6.190 -11.837 1.00 94.62 189 LEU A N 1
ATOM 1438 C CA . LEU A 1 189 ? -0.465 7.522 -11.535 1.00 94.62 189 LEU A CA 1
ATOM 1439 C C . LEU A 1 189 ? 0.170 8.543 -12.487 1.00 94.62 189 LEU A C 1
ATOM 1441 O O . LEU A 1 189 ? 1.350 8.872 -12.363 1.00 94.62 189 LEU A O 1
ATOM 1445 N N . ILE A 1 190 ? -0.617 9.075 -13.420 1.00 94.81 190 ILE A N 1
ATOM 1446 C CA . ILE A 1 190 ? -0.165 10.144 -14.315 1.00 94.81 190 ILE A CA 1
ATOM 1447 C C . ILE A 1 190 ? -0.180 11.466 -13.544 1.00 94.81 190 ILE A C 1
ATOM 1449 O O . ILE A 1 190 ? -1.217 11.893 -13.034 1.00 94.81 190 ILE A O 1
ATOM 1453 N N . LYS A 1 191 ? 0.977 12.126 -13.467 1.00 92.69 191 LYS A N 1
ATOM 1454 C CA . LYS A 1 191 ? 1.149 13.433 -12.822 1.00 92.69 191 LYS A CA 1
ATOM 1455 C C . LYS A 1 191 ? 1.517 14.461 -13.891 1.00 92.69 191 LYS A C 1
ATOM 1457 O O . LYS A 1 191 ? 2.695 14.540 -14.234 1.00 92.69 191 LYS A O 1
ATOM 1462 N N . PRO A 1 192 ? 0.557 15.247 -14.421 1.00 93.00 192 PRO A N 1
ATOM 1463 C CA . PRO A 1 192 ? 0.788 16.123 -15.573 1.00 93.00 192 PRO A CA 1
ATOM 1464 C C . PRO A 1 192 ? 2.018 17.031 -15.445 1.00 93.00 192 PRO A C 1
ATOM 1466 O O . PRO A 1 192 ? 2.746 17.217 -16.411 1.00 93.00 192 PRO A O 1
ATOM 1469 N N . GLN A 1 193 ? 2.311 17.523 -14.239 1.00 92.38 193 GLN A N 1
ATOM 1470 C CA . GLN A 1 193 ? 3.476 18.362 -13.946 1.00 92.38 193 GLN A CA 1
ATOM 1471 C C . GLN A 1 193 ? 4.845 17.687 -14.171 1.00 92.38 193 GLN A C 1
ATOM 1473 O O . GLN A 1 193 ? 5.861 18.373 -14.147 1.00 92.38 193 GLN A O 1
ATOM 1478 N N . P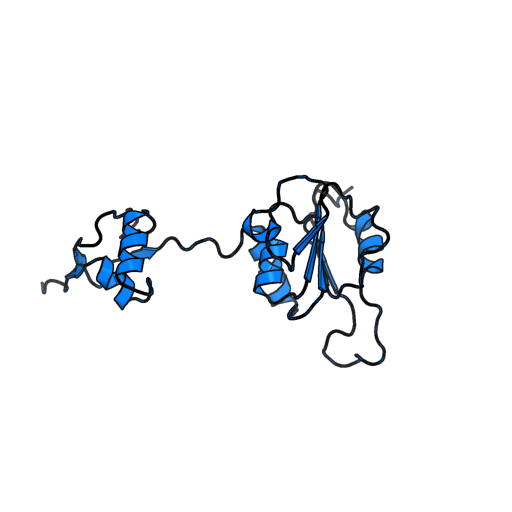HE A 1 194 ? 4.891 16.362 -14.337 1.00 91.12 194 PHE A N 1
ATOM 1479 C CA . PHE A 1 194 ? 6.108 15.595 -14.636 1.00 91.12 194 PHE A CA 1
ATOM 1480 C C . PHE A 1 194 ? 6.103 14.984 -16.044 1.00 91.12 194 PHE A C 1
ATOM 1482 O O . PHE A 1 194 ? 7.078 14.340 -16.421 1.00 91.12 194 PHE A O 1
ATOM 1489 N N . GLU A 1 195 ? 5.023 15.183 -16.803 1.00 86.69 195 GLU A N 1
ATOM 1490 C CA . GLU A 1 195 ? 4.851 14.654 -18.162 1.00 86.69 195 GLU A CA 1
ATOM 1491 C C . GLU A 1 195 ? 4.784 15.763 -19.217 1.00 86.69 195 GLU A C 1
ATOM 1493 O O . GLU A 1 195 ? 5.138 15.541 -20.369 1.00 86.69 195 GLU A O 1
ATOM 1498 N N . ALA A 1 196 ? 4.321 16.957 -18.841 1.00 75.75 196 ALA A N 1
ATOM 1499 C CA . ALA A 1 196 ? 4.281 18.111 -19.726 1.00 75.75 196 ALA A CA 1
ATOM 1500 C C . ALA A 1 196 ? 5.688 18.723 -19.843 1.00 75.75 196 ALA A C 1
ATOM 1502 O O . ALA A 1 196 ? 6.108 19.491 -18.975 1.00 75.75 196 ALA A O 1
ATOM 1503 N N . GLY A 1 197 ? 6.408 18.358 -20.904 1.00 61.78 197 GLY A N 1
ATOM 1504 C CA . GLY A 1 197 ? 7.749 18.845 -21.233 1.00 61.78 197 GLY A CA 1
ATOM 1505 C C . GLY A 1 197 ? 8.181 18.424 -22.626 1.00 61.78 197 GLY A C 1
ATOM 1506 O O . GLY A 1 197 ? 7.820 17.298 -23.031 1.00 61.78 197 GLY A O 1
#

Sequence (197 aa):
MPTMPKSRLDLLLVSRQLAESRDWAQRLIRAGEVRVSGQVIAQPAKLFDEGVEIVVAQPPKYVSRGGFKLEAALDAFAIDPTGWVCADVGSSTGGFTDCLLQRGAAKIYAIDVGTHIMHWKLRNDPRVILTEKTNARFVDALPEPIHLAVMDVSFISLTLILPKVFSWLTPPSPVLRGEGPGVGAVIALIKPQFEAG

Radius of gyration: 22.55 Å; Cα contacts (8 Å, |Δi|>4): 348; chains: 1; bounding box: 58×40×58 Å

Foldseek 3Di:
DDDADKDFQLVLCCVVVVAVHSVRSLVQLCVQQKDWPNHRHNGRRDIDGSPTDMGGNDDPQFPDPVLVVLVVVCVVVVPQQAQWEEEEAQCFLNSVVSNSVVSHHQAYEYAHLAPPRHHPVLVPDPRYDYHYNDDLLPDQEDPAAGQEYEYDDPLADPVSRVVSNQNRHDPQDPVPPDPDRRTRYYHYDDDCVNHVD

pLDDT: mean 89.77, std 12.59, range [40.47, 98.69]

Solvent-accessible surface area (backbone atoms only — not comparable to full-atom values): 11020 Å² total; per-residue (Å²): 130,85,79,71,64,66,42,34,45,20,55,50,29,34,77,68,69,74,22,96,36,55,69,53,22,38,49,39,18,62,70,54,34,25,26,48,79,87,40,72,41,68,57,38,75,47,70,40,50,79,82,60,56,74,49,70,67,68,80,70,94,35,86,34,78,50,10,60,57,48,49,53,49,31,62,75,67,70,56,78,49,57,69,29,37,31,33,26,41,43,26,56,52,27,10,50,52,45,38,42,52,76,51,40,32,55,31,34,40,34,28,19,63,56,74,94,53,52,38,70,74,56,68,70,33,91,44,44,49,78,37,61,68,33,58,63,68,74,47,80,69,62,101,60,66,21,45,36,39,38,33,63,61,74,94,54,43,62,82,69,33,50,69,38,55,60,66,30,34,38,70,76,40,87,87,37,80,55,105,56,96,21,57,43,46,75,51,70,60,86,53,63,89,43,60,74,123

Secondary structure (DSSP, 8-state):
-PPPPEEEHHHHHHHTTSSSSHHHHHHHHHTT-EEETTEE---TT-EEETT--EEE-PPPSSSSTHHHHHHHHHHHTT---TT-EEEEET-TTSHHHHHHHHTT-SEEEEE-SSSS-S-HHHHT-TTEEEE-S--GGG----SS-BSEEEE---SS-GGGTHHHHHHHBPPPPGGG-SSSS-S-EEEE---GGGT--

Mean predicted aligned error: 9.58 Å

Nearest PDB structures (foldseek):
  3hp7-assembly1_A  TM=6.584E-01  e=8.335E-21  Streptococcus thermophilus LMG 18311
  3opn-assembly1_A  TM=9.396E-01  e=7.104E-14  Lactococcus lactis subsp. lactis
  5eov-assembly1_A  TM=9.179E-01  e=4.431E-11  Mycobacterium tuberculosis CDC1551
  4qtu-assembly1_B  TM=6.603E-01  e=9.471E-04  Saccharomyces cerevisiae S288C
  4qtt-assembly2_D  TM=7.339E-01  e=4.891E-03  Saccharomyces cerevisiae S288C